Protein AF-A0A519QJU5-F1 (afdb_monomer)

Solvent-accessible surface area (backbone atoms only — not comparable to full-atom values): 15438 Å² total; per-residue (Å²): 117,60,71,60,59,65,67,35,51,51,34,36,52,52,52,52,49,48,54,48,39,36,78,72,66,76,53,55,76,63,60,52,54,52,50,58,72,73,43,65,55,49,51,58,40,87,49,65,68,60,16,50,52,32,20,53,54,26,40,53,51,50,49,50,54,48,53,53,51,49,56,55,43,58,76,63,79,52,70,67,52,56,49,26,46,53,50,15,54,52,28,48,53,51,39,51,51,40,36,76,71,34,46,44,68,30,17,38,55,54,23,31,54,51,46,19,51,50,30,37,28,50,21,43,31,74,68,39,101,50,58,60,62,18,24,52,41,29,30,53,51,11,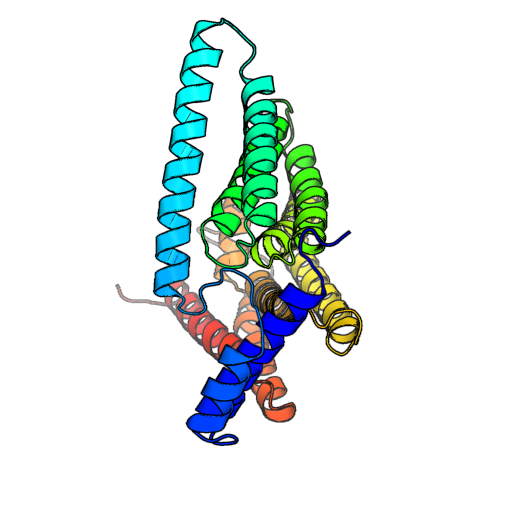45,53,42,17,60,27,66,63,32,47,68,34,38,52,40,16,55,48,15,50,54,50,42,56,50,52,66,32,54,78,39,70,91,53,36,83,49,46,43,58,52,43,30,51,49,19,53,50,46,46,58,51,46,68,69,49,75,81,39,77,93,45,61,86,38,50,67,40,50,51,50,50,51,52,50,25,56,48,44,35,45,49,30,34,24,49,60,53,50,47,53,49,36,36,72,74,65,70,47,84,50,91,91,46,76,57,89,66,39,71,57,25,56,51,43,26,51,47,50,19,51,49,32,35,53,50,14,65,74,69,70,37,62,68,44,31,54,51,12,53,52,45,38,53,50,34,54,50,47,52,44,74,79,64,58,89,66,137

pLDDT: mean 91.76, std 7.49, range [41.31, 98.56]

Secondary structure (DSSP, 8-state):
--SS-HHHHHHHHHHHHHHHHHHTTSS-HHHHHHHHHH----B----HHHHHHHHHHHHHHHHHHHHHHHHHHHHTT--HHHHHHHHHHHHHHHHHHHHHTTB-SSSHHHHHHHHHHHHHHHHHHHHSSSTHHHHHHHHHHHHHHHHHHT-HHHHHHHHHHHHHHHHHHHHTSTTTGGGHHHHHHHHHHHHHHHHHHHTT-GGGGGGHHHHHHHHHHHHHHHHHTT-HHHHHHHHHHHH----SSSPPTTHHHHHHHHHHHHHHHHHHHHHHT-HHHHHHHHHHHHHHHHHHHHHH----

Sequence (300 aa):
MIAYNKTLLENTFLVEEAIDLRKSGFIQGENLNAIKQQLTTLKTSRNIFVRAGSFLLGALLYLSIIGLLFLIIFNLNSDFKMAGFIISFIGLGILELLCSQNFFRHGLDDAFIIGAQLSFYSAIVVDSDSPIGGFVAMIILGLVFAIRYVNTLSFLVFLTGIVFLLSYLLIEHTEISAILPFVLLAIAIGFYYTHQKFKDHPKLYFYSDVLEWFFIYTLFLGYLSVNYFVVRSLSEELLSADYTQSDVPFGWMFYILMFAVPLVYIFYSLKTKNRTMLYIGGLTFALSILTFRYYHSVLP

Foldseek 3Di:
DALADPQQLVLAVVLVVVVVCVVVPNDDDVVSVVSVVVGHHFPADPDPVQLQVLLVVLLVVLVVVLVVLCVVCVVVVHDPLCSLVVSLVVLVVVLSVCNVNRDANRNNSLNSLVSSLVSVLVSVPVVDPDSLSSLVSLQVSLVVCCVHRVDQVSVVSNLVSVLVNVQVVQLVPLVRNLCSLVVLLVVLVVLCVVLVVPQPPPVCVSNNVNSLVSNLVSLVSNLLSLALVNSVVCCCVRVVDDCVPHGRVPSVRSLVCLQVSLVCLCVVCVVVVPPSSNVSSVVSNVVSVVSVCVVPVPDD

Radius of gyration: 22.46 Å; Cα contacts (8 Å, |Δi|>4): 337; chains: 1; bounding box: 56×57×62 Å

Mean predicted aligned error: 5.35 Å

Nearest PDB structures (foldseek):
  8f6q-assembly1_A  TM=2.572E-01  e=3.131E+00  synthetic construct
  6gkf-assembly2_C  TM=2.342E-01  e=4.814E+00  Homo sapiens
  6fuz-assembly1_A  TM=2.541E-01  e=6.791E+00  Mus musculus

Structure (mmCIF, N/CA/C/O backbone):
data_AF-A0A519QJU5-F1
#
_entry.id   AF-A0A519QJU5-F1
#
loop_
_atom_site.group_PDB
_atom_site.id
_atom_site.type_symbol
_atom_site.label_atom_id
_atom_site.label_alt_id
_atom_site.label_comp_id
_atom_site.label_asym_id
_atom_site.label_entity_id
_atom_site.label_seq_id
_atom_site.pdbx_PDB_ins_code
_atom_site.Cartn_x
_atom_site.Cartn_y
_atom_site.Cartn_z
_atom_site.occupancy
_atom_site.B_iso_or_equiv
_atom_site.auth_seq_id
_atom_site.auth_comp_id
_atom_site.auth_asym_id
_atom_site.auth_atom_id
_atom_site.pdbx_PDB_model_num
ATOM 1 N N . MET A 1 1 ? 4.011 -0.631 21.399 1.00 77.50 1 MET A N 1
ATOM 2 C CA . MET A 1 1 ? 2.754 -0.632 22.181 1.00 77.50 1 MET A CA 1
ATOM 3 C C . MET A 1 1 ? 1.672 -0.039 21.293 1.00 77.50 1 MET A C 1
ATOM 5 O O . MET A 1 1 ? 1.998 0.881 20.555 1.00 77.50 1 MET A O 1
ATOM 9 N N . ILE A 1 2 ? 0.457 -0.596 21.285 1.00 90.00 2 ILE A N 1
ATOM 10 C CA . ILE A 1 2 ? -0.675 -0.014 20.538 1.00 90.00 2 ILE A CA 1
ATOM 11 C C . ILE A 1 2 ? -1.022 1.336 21.183 1.00 90.00 2 ILE A C 1
ATOM 13 O O . ILE A 1 2 ? -1.017 1.421 22.410 1.00 90.00 2 ILE A O 1
ATOM 17 N N . ALA A 1 3 ? -1.275 2.369 20.376 1.00 90.50 3 ALA A N 1
ATOM 18 C CA . ALA A 1 3 ? -1.547 3.731 20.853 1.00 90.50 3 ALA A CA 1
ATOM 19 C C . ALA A 1 3 ? -2.907 3.868 21.561 1.00 90.50 3 ALA A C 1
ATOM 21 O O . ALA A 1 3 ? -3.097 4.754 22.387 1.00 90.50 3 ALA A O 1
ATOM 22 N N . TYR A 1 4 ? -3.849 2.979 21.251 1.00 91.94 4 TYR A N 1
ATOM 23 C CA . TYR A 1 4 ? -5.213 3.006 21.772 1.00 91.94 4 TYR A CA 1
ATOM 24 C C . TYR A 1 4 ? -5.387 2.149 23.028 1.00 91.94 4 TYR A C 1
ATOM 26 O O . TYR A 1 4 ? -4.714 1.131 23.218 1.00 91.94 4 TYR A O 1
ATOM 34 N N . ASN A 1 5 ? -6.365 2.521 23.861 1.00 91.88 5 ASN A N 1
ATOM 35 C CA . ASN A 1 5 ? -6.821 1.666 24.952 1.00 91.88 5 ASN A CA 1
ATOM 36 C C . ASN A 1 5 ? -7.397 0.362 24.373 1.00 91.88 5 ASN A C 1
ATOM 38 O O . ASN A 1 5 ? -8.335 0.397 23.576 1.00 91.88 5 ASN A O 1
ATOM 42 N N . LYS A 1 6 ? -6.845 -0.782 24.793 1.00 90.19 6 LYS A N 1
ATOM 43 C CA . LYS A 1 6 ? -7.221 -2.102 24.266 1.00 90.19 6 LYS A CA 1
ATOM 44 C C . LYS A 1 6 ? -8.705 -2.414 24.443 1.00 90.19 6 LYS A C 1
ATOM 46 O O . LYS A 1 6 ? -9.309 -2.907 23.506 1.00 90.19 6 LYS A O 1
ATOM 51 N N . THR A 1 7 ? -9.300 -2.066 25.582 1.00 92.12 7 THR A N 1
ATOM 52 C CA . THR A 1 7 ? -10.724 -2.313 25.845 1.00 92.12 7 THR A CA 1
ATOM 53 C C . THR A 1 7 ? -11.615 -1.479 24.927 1.00 92.12 7 THR A C 1
ATOM 55 O O . THR A 1 7 ? -12.571 -1.999 24.366 1.00 92.12 7 THR A O 1
ATOM 58 N N . LEU A 1 8 ? -11.284 -0.200 24.700 1.00 93.69 8 LEU A N 1
ATOM 59 C CA . LEU A 1 8 ? -12.033 0.636 23.748 1.00 93.69 8 LEU A CA 1
ATOM 60 C C . LEU A 1 8 ? -11.880 0.138 22.308 1.00 93.69 8 LEU A C 1
ATOM 62 O O . LEU A 1 8 ? -12.834 0.187 21.529 1.00 93.69 8 LEU A O 1
ATOM 66 N N . LEU A 1 9 ? -10.688 -0.344 21.953 1.00 92.69 9 LEU A N 1
ATOM 67 C CA . LEU A 1 9 ? -10.427 -0.932 20.646 1.00 92.69 9 LEU A CA 1
ATOM 68 C C . LEU A 1 9 ? -11.255 -2.212 20.455 1.00 92.69 9 LEU A C 1
ATOM 70 O O . LEU A 1 9 ? -11.994 -2.302 19.481 1.00 92.69 9 LEU A O 1
ATOM 74 N N . GLU A 1 10 ? -11.216 -3.142 21.412 1.00 93.69 10 GLU A N 1
ATOM 75 C CA . GLU A 1 10 ? -12.029 -4.370 21.425 1.00 93.69 10 GLU A CA 1
ATOM 76 C C . GLU A 1 10 ? -13.522 -4.062 21.308 1.00 93.69 10 GLU A C 1
ATOM 78 O O . GLU A 1 10 ? -14.186 -4.591 20.421 1.00 93.69 10 GLU A O 1
ATOM 83 N N . ASN A 1 11 ? -14.035 -3.138 22.123 1.00 94.38 11 ASN A N 1
ATOM 84 C CA . ASN A 1 11 ? -15.424 -2.689 22.051 1.00 94.38 11 ASN A CA 1
ATOM 85 C C . ASN A 1 11 ? -15.794 -2.174 20.654 1.00 94.38 11 ASN A C 1
ATOM 87 O O . ASN A 1 11 ? -16.890 -2.442 20.165 1.00 94.38 11 ASN A O 1
ATOM 91 N N . THR A 1 12 ? -14.886 -1.441 20.004 1.00 92.94 12 THR A N 1
ATOM 92 C CA . THR A 1 12 ? -15.108 -0.905 18.655 1.00 92.94 12 THR A CA 1
ATOM 93 C C . THR A 1 12 ? -15.252 -2.038 17.638 1.00 92.94 12 THR A C 1
ATOM 95 O O . THR A 1 12 ? -16.234 -2.056 16.897 1.00 92.94 12 THR A O 1
ATOM 98 N N . PHE A 1 13 ? -14.352 -3.026 17.662 1.00 92.06 13 PHE A N 1
ATOM 99 C CA . PHE A 1 13 ? -14.440 -4.204 16.791 1.00 92.06 13 PHE A CA 1
ATOM 100 C C . PHE A 1 13 ? -15.702 -5.040 17.059 1.00 92.06 13 PHE A C 1
ATOM 102 O O . PHE A 1 13 ? -16.377 -5.440 16.113 1.00 92.06 13 PHE A O 1
ATOM 109 N N . LEU A 1 14 ? -16.088 -5.235 18.325 1.00 93.00 14 LEU A N 1
ATOM 110 C CA . LEU A 1 14 ? -17.314 -5.960 18.685 1.00 93.00 14 LEU A CA 1
ATOM 111 C C . LEU A 1 14 ? -18.577 -5.268 18.157 1.00 93.00 14 LEU A C 1
ATOM 113 O O . LEU A 1 14 ? -19.498 -5.924 17.665 1.00 93.00 14 LEU A O 1
ATOM 117 N N . VAL A 1 15 ? -18.635 -3.935 18.232 1.00 92.88 15 VAL A N 1
ATOM 118 C CA . VAL A 1 15 ? -19.750 -3.168 17.663 1.00 92.88 15 VAL A CA 1
ATOM 119 C C . VAL A 1 15 ? -19.761 -3.273 16.135 1.00 92.88 15 VAL A C 1
ATOM 121 O O . VAL A 1 15 ? -20.837 -3.415 15.549 1.00 92.88 15 VAL A O 1
ATOM 124 N N . GLU A 1 16 ? -18.603 -3.224 15.475 1.00 91.12 16 GLU A N 1
ATOM 125 C CA . GLU A 1 16 ? -18.499 -3.407 14.021 1.00 91.12 16 GLU A CA 1
ATOM 126 C C . GLU A 1 16 ? -18.982 -4.793 13.579 1.00 91.12 16 GLU A C 1
ATOM 128 O O . GLU A 1 16 ? -19.800 -4.888 12.657 1.00 91.12 16 GLU A O 1
ATOM 133 N N . GLU A 1 17 ? -18.566 -5.839 14.291 1.00 91.38 17 GLU A N 1
ATOM 134 C CA . GLU A 1 17 ? -18.990 -7.220 14.067 1.00 91.38 17 GLU A CA 1
ATOM 135 C C . GLU A 1 17 ? -20.500 -7.387 14.286 1.00 91.38 17 GLU A C 1
ATOM 137 O O . GLU A 1 17 ? -21.197 -7.958 13.444 1.00 91.38 17 GLU A O 1
ATOM 142 N N . ALA A 1 18 ? -21.061 -6.794 15.345 1.00 92.62 18 ALA A N 1
ATOM 143 C CA . ALA A 1 18 ? -22.504 -6.800 15.580 1.00 92.62 18 ALA A CA 1
ATOM 144 C C . ALA A 1 18 ? -23.286 -6.130 14.432 1.00 92.62 18 ALA A C 1
ATOM 146 O O . ALA A 1 18 ? -24.370 -6.589 14.057 1.00 92.62 18 ALA A O 1
ATOM 147 N N . ILE A 1 19 ? -22.748 -5.064 13.825 1.00 91.38 19 ILE A N 1
ATOM 148 C CA . ILE A 1 19 ? -23.358 -4.438 12.640 1.00 91.38 19 ILE A CA 1
ATOM 149 C C . ILE A 1 19 ? -23.333 -5.398 11.436 1.00 91.38 19 ILE A C 1
ATOM 151 O O . ILE A 1 19 ? -24.279 -5.402 10.646 1.00 91.38 19 ILE A O 1
ATOM 155 N N . ASP A 1 20 ? -22.303 -6.225 11.277 1.00 91.75 20 ASP A N 1
ATOM 156 C CA . ASP A 1 20 ? -22.228 -7.196 10.176 1.00 91.75 20 ASP A CA 1
ATOM 157 C C . ASP A 1 20 ? -23.124 -8.407 10.377 1.00 91.75 20 ASP A C 1
ATOM 159 O O . ASP A 1 20 ? -23.828 -8.816 9.445 1.00 91.75 20 ASP A O 1
ATOM 163 N N . LEU A 1 21 ? -23.201 -8.907 11.608 1.00 93.62 21 LEU A N 1
ATOM 164 C CA . LEU A 1 21 ? -24.181 -9.914 12.000 1.00 93.62 21 LEU A CA 1
ATOM 165 C C . LEU A 1 21 ? -25.600 -9.411 11.750 1.00 93.62 21 LEU A C 1
ATOM 167 O O . LEU A 1 21 ? -26.445 -10.147 11.240 1.00 93.62 21 LEU A O 1
ATOM 171 N N . ARG A 1 22 ? -25.853 -8.126 12.023 1.00 93.00 22 ARG A N 1
ATOM 172 C CA . ARG A 1 22 ? -27.124 -7.490 11.687 1.00 93.00 22 ARG A CA 1
ATOM 173 C C . ARG A 1 22 ? -27.394 -7.505 10.187 1.00 93.00 22 ARG A C 1
ATOM 175 O O . ARG A 1 22 ? -28.461 -7.946 9.772 1.00 93.00 22 ARG A O 1
ATOM 182 N N . LYS A 1 23 ? -26.471 -6.983 9.377 1.00 91.38 23 LYS A N 1
ATOM 183 C CA . LYS A 1 23 ? -26.648 -6.912 7.915 1.00 91.38 23 LYS A CA 1
ATOM 184 C C . LYS A 1 23 ? -26.887 -8.291 7.303 1.00 91.38 23 LYS A C 1
ATOM 186 O O . LYS A 1 23 ? -27.615 -8.404 6.326 1.00 91.38 23 LYS A O 1
ATOM 191 N N . SER A 1 24 ? -26.309 -9.319 7.913 1.00 92.94 24 SER A N 1
ATOM 192 C CA . SER A 1 24 ? -26.462 -10.716 7.512 1.00 92.94 24 SER A CA 1
ATOM 193 C C . SER A 1 24 ? -27.727 -11.388 8.071 1.00 92.94 24 SER A C 1
ATOM 195 O O . SER A 1 24 ? -27.977 -12.549 7.770 1.00 92.94 24 SER A O 1
ATOM 197 N N . GLY A 1 25 ? -28.529 -10.684 8.876 1.00 92.31 25 GLY A N 1
ATOM 198 C CA . GLY A 1 25 ? -29.792 -11.182 9.428 1.00 92.31 25 GLY A CA 1
ATOM 199 C C . GLY A 1 25 ? -29.668 -12.053 10.684 1.00 92.31 25 GLY A C 1
ATOM 200 O O . GLY A 1 25 ? -30.669 -12.612 11.119 1.00 92.31 25 GLY A O 1
ATOM 201 N N . PHE A 1 26 ? -28.484 -12.159 11.296 1.00 93.75 26 PHE A N 1
ATOM 202 C CA . PHE A 1 26 ? -28.262 -13.014 12.471 1.00 93.75 26 PHE A CA 1
ATOM 203 C C . PHE A 1 26 ? -28.759 -12.410 13.793 1.00 93.75 26 PHE A C 1
ATOM 205 O O . PHE A 1 26 ? -28.991 -13.154 14.743 1.00 93.75 26 PHE A O 1
ATOM 212 N N . ILE A 1 27 ? -28.927 -11.084 13.888 1.00 93.56 27 ILE A N 1
ATOM 213 C CA . ILE A 1 27 ? -29.393 -10.410 15.117 1.00 93.56 27 ILE A CA 1
ATOM 214 C C . ILE A 1 27 ? -30.518 -9.395 14.857 1.00 93.56 27 ILE A C 1
ATOM 216 O O . ILE A 1 27 ? -30.632 -8.845 13.763 1.00 93.56 27 ILE A O 1
ATOM 220 N N . GLN A 1 28 ? -31.330 -9.118 15.887 1.00 90.81 28 GLN A N 1
ATOM 221 C CA . GLN A 1 28 ? -32.492 -8.210 15.856 1.00 90.81 28 GLN A CA 1
ATOM 222 C C . GLN A 1 28 ? -32.222 -6.785 16.345 1.00 90.81 28 GLN A C 1
ATOM 224 O O . GLN A 1 28 ? -31.208 -6.535 16.995 1.00 90.81 28 GLN A O 1
ATOM 229 N N . GLY A 1 29 ? -33.144 -5.854 15.994 1.00 89.19 29 GLY A N 1
ATOM 230 C CA . GLY A 1 29 ? -33.047 -4.372 16.043 1.00 89.19 29 GLY A CA 1
ATOM 231 C C . GLY A 1 29 ? -32.438 -3.903 17.340 1.00 89.19 29 GLY A C 1
ATOM 232 O O . GLY A 1 29 ? -31.354 -3.326 17.401 1.00 89.19 29 GLY A O 1
ATOM 233 N N . GLU A 1 30 ? -33.162 -4.326 18.347 1.00 89.38 30 GLU A N 1
ATOM 234 C CA . GLU A 1 30 ? -32.996 -4.069 19.753 1.00 89.38 30 GLU A CA 1
ATOM 235 C C . GLU A 1 30 ? -31.658 -4.593 20.273 1.00 89.38 30 GLU A C 1
ATOM 237 O O . GLU A 1 30 ? -30.945 -3.835 20.921 1.00 89.38 30 GLU A O 1
ATOM 242 N N . ASN A 1 31 ? -31.235 -5.804 19.886 1.00 88.75 31 ASN A N 1
ATOM 243 C CA . ASN A 1 31 ? -29.957 -6.381 20.324 1.00 88.75 31 ASN A CA 1
ATOM 244 C C . ASN A 1 31 ? -28.760 -5.516 19.907 1.00 88.75 31 ASN A C 1
ATOM 246 O O . ASN A 1 31 ? -27.861 -5.279 20.706 1.00 88.75 31 ASN A O 1
ATOM 250 N N . LEU A 1 32 ? -28.749 -4.992 18.673 1.00 90.69 32 LEU A N 1
ATOM 251 C CA . LEU A 1 32 ? -27.665 -4.104 18.224 1.00 90.69 32 LEU A CA 1
ATOM 252 C C . LEU A 1 32 ? -27.658 -2.779 18.997 1.00 90.69 32 LEU A C 1
ATOM 254 O O . LEU A 1 32 ? -26.590 -2.267 19.327 1.00 90.69 32 LEU A O 1
ATOM 258 N N . ASN A 1 33 ? -28.837 -2.219 19.269 1.00 90.69 33 ASN A N 1
ATOM 259 C CA . ASN A 1 33 ? -28.948 -0.974 20.024 1.00 90.69 33 ASN A CA 1
ATOM 260 C C . ASN A 1 33 ? -28.505 -1.170 21.479 1.00 90.69 33 ASN A C 1
ATOM 262 O O . ASN A 1 33 ? -27.776 -0.329 21.997 1.00 90.69 33 ASN A O 1
ATOM 266 N N . ALA A 1 34 ? -28.857 -2.300 22.097 1.00 91.31 34 ALA A N 1
ATOM 267 C CA . ALA A 1 34 ? -28.394 -2.671 23.429 1.00 91.31 34 ALA A CA 1
ATOM 268 C C . ALA A 1 34 ? -26.862 -2.796 23.481 1.00 91.31 34 ALA A C 1
ATOM 270 O O . ALA A 1 34 ? -26.231 -2.201 24.351 1.00 91.31 34 ALA A O 1
ATOM 271 N N . ILE A 1 35 ? -26.248 -3.478 22.504 1.00 90.69 35 ILE A N 1
ATOM 272 C CA . ILE A 1 35 ? -24.782 -3.603 22.408 1.00 90.69 35 ILE A CA 1
ATOM 273 C C . ILE A 1 35 ? -24.122 -2.220 22.290 1.00 90.69 35 ILE A C 1
ATOM 275 O O . ILE A 1 35 ? -23.179 -1.921 23.020 1.00 90.69 35 ILE A O 1
ATOM 279 N N . LYS A 1 36 ? -24.641 -1.341 21.421 1.00 90.25 36 LYS A N 1
ATOM 280 C CA . LYS A 1 36 ? -24.112 0.024 21.245 1.00 90.25 36 LYS A CA 1
ATOM 281 C C . LYS A 1 36 ? -24.245 0.903 22.488 1.00 90.25 36 LYS A C 1
ATOM 283 O O . LYS A 1 36 ? -23.448 1.815 22.660 1.00 90.25 36 LYS A O 1
ATOM 288 N N . GLN A 1 37 ? -25.260 0.672 23.318 1.00 90.25 37 GLN A N 1
ATOM 289 C CA . GLN A 1 37 ? -25.451 1.414 24.567 1.00 90.25 37 GLN A CA 1
ATOM 290 C C . GLN A 1 37 ? -24.537 0.910 25.689 1.00 90.25 37 GLN A C 1
ATOM 292 O O . GLN A 1 37 ? -24.142 1.695 26.546 1.00 90.25 37 GLN A O 1
ATOM 297 N N . GLN A 1 38 ? -24.202 -0.383 25.690 1.00 91.75 38 GLN A N 1
ATOM 298 C CA . GLN A 1 38 ? -23.354 -0.999 26.714 1.00 91.75 38 GLN A CA 1
ATOM 299 C C . GLN A 1 38 ? -21.857 -0.793 26.459 1.00 91.75 38 GLN A C 1
ATOM 301 O O . GLN A 1 38 ? -21.082 -0.707 27.411 1.00 91.75 38 GLN A O 1
ATOM 306 N N . LEU A 1 39 ? -21.441 -0.727 25.192 1.00 91.44 39 LEU A N 1
ATOM 307 C CA . LEU A 1 39 ? -20.034 -0.648 24.814 1.00 91.44 39 LEU A CA 1
ATOM 308 C C . LEU A 1 39 ? -19.625 0.782 24.461 1.00 91.44 39 LEU A C 1
ATOM 310 O O . LEU A 1 39 ? -20.152 1.393 23.534 1.00 91.44 39 LEU A O 1
ATOM 314 N N . THR A 1 40 ? -18.621 1.300 25.165 1.00 91.12 40 THR A N 1
ATOM 315 C CA . THR A 1 40 ? -17.953 2.552 24.799 1.00 91.12 40 THR A CA 1
ATOM 316 C C . THR A 1 40 ? -16.945 2.290 23.683 1.00 91.12 40 THR A C 1
ATOM 318 O O . THR A 1 40 ? -16.069 1.434 23.818 1.00 91.12 40 THR A O 1
ATOM 321 N N . THR A 1 41 ? -17.063 3.018 22.572 1.00 91.81 41 THR A N 1
ATOM 322 C CA . THR A 1 41 ? -16.216 2.837 21.382 1.00 91.81 41 THR A CA 1
ATOM 323 C C . THR A 1 41 ? -15.325 4.044 21.122 1.00 91.81 41 THR A C 1
ATOM 325 O O . THR A 1 41 ? -15.561 5.148 21.618 1.00 91.81 41 THR A O 1
ATOM 328 N N . LEU A 1 42 ? -14.308 3.840 20.288 1.00 92.69 42 LEU A N 1
ATOM 329 C CA . LEU A 1 42 ? -13.502 4.919 19.726 1.00 92.69 42 LEU A CA 1
ATOM 330 C C . LEU A 1 42 ? -14.345 5.775 18.759 1.00 92.69 42 LEU A C 1
ATOM 332 O O . LEU A 1 42 ? -15.382 5.341 18.245 1.00 92.69 42 LEU A O 1
ATOM 336 N N . LYS A 1 43 ? -13.891 7.002 18.492 1.00 91.69 43 LYS A N 1
ATOM 337 C CA . LYS A 1 43 ? -14.458 7.883 17.464 1.00 91.69 43 LYS A CA 1
ATOM 338 C C . LYS A 1 43 ? -14.025 7.370 16.096 1.00 91.69 43 LYS A C 1
ATOM 340 O O . LYS A 1 43 ? -12.943 7.703 15.612 1.00 91.69 43 LYS A O 1
ATOM 345 N N . THR A 1 44 ? -14.881 6.556 15.494 1.00 90.62 44 THR A N 1
ATOM 346 C CA . THR A 1 44 ? -14.628 5.906 14.208 1.00 90.62 44 THR A CA 1
ATOM 347 C C . THR A 1 44 ? -15.710 6.215 13.182 1.00 90.62 44 THR A C 1
ATOM 349 O O . THR A 1 44 ? -16.827 6.600 13.534 1.00 90.62 44 THR A O 1
ATOM 352 N N . SER A 1 45 ? -15.381 6.048 11.900 1.00 87.62 45 SER A N 1
ATOM 353 C CA . SER A 1 45 ? -16.332 6.178 10.804 1.00 87.62 45 SER A CA 1
ATOM 354 C C . SER A 1 45 ? -16.244 4.982 9.868 1.00 87.62 45 SER A C 1
ATOM 356 O O . SER A 1 45 ? -15.274 4.794 9.136 1.00 87.62 45 SER A O 1
ATOM 358 N N . ARG A 1 46 ? -17.317 4.188 9.847 1.00 84.62 46 ARG A N 1
ATOM 359 C CA . ARG A 1 46 ? -17.422 3.012 8.978 1.00 84.62 46 ARG A CA 1
ATOM 360 C C . ARG A 1 46 ? -17.831 3.352 7.543 1.00 84.62 46 ARG A C 1
ATOM 362 O O . ARG A 1 46 ? -17.609 2.565 6.627 1.00 84.62 46 ARG A O 1
ATOM 369 N N . ASN A 1 47 ? -18.476 4.499 7.334 1.00 89.94 47 ASN A N 1
ATOM 370 C CA . ASN A 1 47 ? -18.908 4.906 6.002 1.00 89.94 47 ASN A CA 1
ATOM 371 C C . ASN A 1 47 ? -17.695 5.402 5.208 1.00 89.94 47 ASN A C 1
ATOM 373 O O . ASN A 1 47 ? -17.108 6.427 5.554 1.00 89.94 47 ASN A O 1
ATOM 377 N N . ILE A 1 48 ? -17.363 4.698 4.122 1.00 88.44 48 ILE A N 1
ATOM 378 C CA . ILE A 1 48 ? -16.204 5.010 3.281 1.00 88.44 48 ILE A CA 1
ATOM 379 C C . ILE A 1 48 ? -16.226 6.451 2.758 1.00 88.44 48 ILE A C 1
ATOM 381 O O . ILE A 1 48 ? -15.181 7.087 2.726 1.00 88.44 48 ILE A O 1
ATOM 385 N N . PHE A 1 49 ? -17.400 7.008 2.439 1.00 91.81 49 PHE A N 1
ATOM 386 C CA . PHE A 1 49 ? -17.519 8.390 1.967 1.00 91.81 49 PHE A CA 1
ATOM 387 C C . PHE A 1 49 ? -17.222 9.402 3.074 1.00 91.81 49 PHE A C 1
ATOM 389 O O . PHE A 1 49 ? -16.530 10.388 2.843 1.00 91.81 49 PHE A O 1
ATOM 396 N N . VAL A 1 50 ? -17.699 9.142 4.295 1.00 92.81 50 VAL A N 1
ATOM 397 C CA . VAL A 1 50 ? -17.435 10.012 5.453 1.00 92.81 50 VAL A CA 1
ATOM 398 C C . VAL A 1 50 ? -15.964 9.933 5.855 1.00 92.81 50 VAL A C 1
ATOM 400 O O . VAL A 1 50 ? -15.353 10.961 6.148 1.00 92.81 50 VAL A O 1
ATOM 403 N N . ARG A 1 51 ? -15.380 8.729 5.838 1.00 93.56 51 ARG A N 1
ATOM 404 C CA . ARG A 1 51 ? -13.953 8.525 6.109 1.00 93.56 51 ARG A CA 1
ATOM 405 C C . ARG A 1 51 ? -13.084 9.199 5.047 1.00 93.56 51 ARG A C 1
ATOM 407 O O . ARG A 1 51 ? -12.161 9.919 5.406 1.00 93.56 51 ARG A O 1
ATOM 414 N N . ALA A 1 52 ? -13.417 9.050 3.764 1.00 92.75 52 ALA A N 1
ATOM 415 C CA . ALA A 1 52 ? -12.716 9.720 2.669 1.00 92.75 52 ALA A CA 1
ATOM 416 C C . ALA A 1 52 ? -12.830 11.250 2.766 1.00 92.75 52 ALA A C 1
ATOM 418 O O . ALA A 1 52 ? -11.824 11.944 2.657 1.00 92.75 52 ALA A O 1
ATOM 419 N N . GLY A 1 53 ? -14.022 11.786 3.049 1.00 95.38 53 GLY A N 1
ATOM 420 C CA . GLY A 1 53 ? -14.208 13.223 3.266 1.00 95.38 53 GLY A CA 1
ATOM 421 C C . GLY A 1 53 ? -13.392 13.747 4.453 1.00 95.38 53 GLY A C 1
ATOM 422 O O . GLY A 1 53 ? -12.712 14.763 4.339 1.00 95.38 53 GLY A O 1
ATOM 423 N N . SER A 1 54 ? -13.386 13.015 5.569 1.00 94.75 54 SER A N 1
ATOM 424 C CA . SER A 1 54 ? -12.586 13.358 6.753 1.00 94.75 54 SER A CA 1
ATOM 425 C C . SER A 1 54 ? -11.083 13.270 6.488 1.00 94.75 54 SER A C 1
ATOM 427 O O . SER A 1 54 ? -10.327 14.090 7.002 1.00 94.75 54 SER A O 1
ATOM 429 N N . PHE A 1 55 ? -10.649 12.310 5.667 1.00 96.31 55 PHE A N 1
ATOM 430 C CA . PHE A 1 55 ? -9.268 12.200 5.209 1.00 96.31 55 PHE A CA 1
ATOM 431 C C . PHE A 1 55 ? -8.860 13.390 4.347 1.00 96.31 55 PHE A C 1
ATOM 433 O O . PHE A 1 55 ? -7.817 13.980 4.598 1.00 96.31 55 PHE A O 1
ATOM 440 N N . LEU A 1 56 ? -9.691 13.802 3.385 1.00 96.38 56 LEU A N 1
ATOM 441 C CA . LEU A 1 56 ? -9.408 14.971 2.547 1.00 96.38 56 LEU A CA 1
ATOM 442 C C . LEU A 1 56 ? -9.310 16.258 3.374 1.00 96.38 56 LEU A C 1
ATOM 444 O O . LEU A 1 56 ? -8.380 17.039 3.185 1.00 96.38 56 LEU A O 1
ATOM 448 N N . LEU A 1 57 ? -10.225 16.456 4.328 1.00 95.94 57 LEU A N 1
ATOM 449 C CA . LEU A 1 57 ? -10.160 17.583 5.263 1.00 95.94 57 LEU A CA 1
ATOM 450 C C . LEU A 1 57 ? -8.903 17.520 6.139 1.00 95.94 57 LEU A C 1
ATOM 452 O O . LEU A 1 57 ? -8.242 18.537 6.341 1.00 95.94 57 LEU A O 1
ATOM 456 N N . GLY A 1 58 ? -8.543 16.328 6.619 1.00 95.75 58 GLY A N 1
ATOM 457 C CA . GLY A 1 58 ? -7.314 16.102 7.374 1.00 95.75 58 GLY A CA 1
ATOM 458 C C . GLY A 1 58 ? -6.053 16.382 6.561 1.00 95.75 58 GLY A C 1
ATOM 459 O O . GLY A 1 58 ? -5.137 17.020 7.067 1.00 95.75 58 GLY A O 1
ATOM 460 N N . ALA A 1 59 ? -6.023 15.980 5.292 1.00 96.19 59 ALA A N 1
ATOM 461 C CA . ALA A 1 59 ? -4.917 16.243 4.382 1.00 96.19 59 ALA A CA 1
ATOM 462 C C . ALA A 1 59 ? -4.787 17.742 4.087 1.00 96.19 59 ALA A C 1
ATOM 464 O O . ALA A 1 59 ? -3.683 18.275 4.122 1.00 96.19 59 ALA A O 1
ATOM 465 N N . LEU A 1 60 ? -5.904 18.447 3.874 1.00 96.88 60 LEU A N 1
ATOM 466 C CA . LEU A 1 60 ? -5.911 19.900 3.694 1.00 96.88 60 LEU A CA 1
ATOM 467 C C . LEU A 1 60 ? -5.402 20.626 4.944 1.00 96.88 60 LEU A C 1
ATOM 469 O O . LEU A 1 60 ? -4.611 21.563 4.832 1.00 96.88 60 LEU A O 1
ATOM 473 N N . LEU A 1 61 ? -5.815 20.175 6.132 1.00 95.19 61 LEU A N 1
ATOM 474 C CA . LEU A 1 61 ? -5.313 20.694 7.401 1.00 95.19 61 LEU A CA 1
ATOM 475 C C . LEU A 1 61 ? -3.806 20.441 7.541 1.00 95.19 61 LEU A C 1
ATOM 477 O O . LEU A 1 61 ? -3.058 21.368 7.842 1.00 95.19 61 LEU A O 1
ATOM 481 N N . TYR A 1 62 ? -3.355 19.214 7.271 1.00 94.69 62 TYR A N 1
ATOM 482 C CA . TYR A 1 62 ? -1.943 18.842 7.324 1.00 94.69 62 TYR A CA 1
ATOM 483 C C . TYR A 1 62 ? -1.099 19.687 6.360 1.00 94.69 62 TYR A C 1
ATOM 485 O O . TYR A 1 62 ? -0.101 20.275 6.767 1.00 94.69 62 TYR A O 1
ATOM 493 N N . LEU A 1 63 ? -1.541 19.839 5.108 1.00 94.25 63 LEU A N 1
ATOM 494 C CA . LEU A 1 63 ? -0.866 20.650 4.091 1.00 94.25 63 LEU A CA 1
ATOM 495 C C . LEU A 1 63 ? -0.857 22.142 4.433 1.00 94.25 63 LEU A C 1
ATOM 497 O O . LEU A 1 63 ? 0.117 22.828 4.140 1.00 94.25 63 LEU A O 1
ATOM 501 N N . SER A 1 64 ? -1.902 22.646 5.086 1.00 93.62 64 SER A N 1
ATOM 502 C CA . SER A 1 64 ? -1.948 24.033 5.556 1.00 93.62 64 SER A CA 1
ATOM 503 C C . SER A 1 64 ? -0.931 24.277 6.678 1.00 93.62 64 SER A C 1
ATOM 505 O O . SER A 1 64 ? -0.240 25.296 6.670 1.00 93.62 64 SER A O 1
ATOM 507 N N . ILE A 1 65 ? -0.778 23.320 7.604 1.00 89.75 65 ILE A N 1
ATOM 508 C CA . ILE A 1 65 ? 0.266 23.351 8.642 1.00 89.75 65 ILE A CA 1
ATOM 509 C C . ILE A 1 65 ? 1.656 23.296 7.994 1.00 89.75 65 ILE A C 1
ATOM 511 O O . ILE A 1 65 ? 2.508 24.118 8.325 1.00 89.75 65 ILE A O 1
ATOM 515 N N . ILE A 1 66 ? 1.867 22.384 7.037 1.00 89.88 66 ILE A N 1
ATOM 516 C CA . ILE A 1 66 ? 3.103 22.292 6.244 1.00 89.88 66 ILE A CA 1
ATOM 517 C C . ILE A 1 66 ? 3.425 23.638 5.598 1.00 89.88 66 ILE A C 1
ATOM 519 O O . ILE A 1 66 ? 4.519 24.157 5.792 1.00 89.88 66 ILE A O 1
ATOM 523 N N . GLY A 1 67 ? 2.486 24.203 4.836 1.00 88.06 67 GLY A N 1
ATOM 524 C CA . GLY A 1 67 ? 2.703 25.428 4.070 1.00 88.06 67 GLY A CA 1
ATOM 525 C C . GLY A 1 67 ? 3.068 26.610 4.963 1.00 88.06 67 GLY A C 1
ATOM 526 O O . GLY A 1 67 ? 4.018 27.334 4.671 1.00 88.06 67 GLY A O 1
ATOM 527 N N . LEU A 1 68 ? 2.374 26.765 6.093 1.00 89.44 68 LEU A N 1
ATOM 528 C CA . LEU A 1 68 ? 2.685 27.804 7.073 1.00 89.44 68 LEU A CA 1
ATOM 529 C C . LEU A 1 68 ? 4.086 27.614 7.671 1.00 89.44 68 LEU A C 1
ATOM 531 O O . LEU A 1 68 ? 4.854 28.573 7.739 1.00 89.44 68 LEU A O 1
ATOM 535 N N . LEU A 1 69 ? 4.441 26.390 8.072 1.00 86.06 69 LEU A N 1
ATOM 536 C CA . LEU A 1 69 ? 5.765 26.095 8.626 1.00 86.06 69 LEU A CA 1
ATOM 537 C C . LEU A 1 69 ? 6.875 26.331 7.599 1.00 86.06 69 LEU A C 1
ATOM 539 O O . LEU A 1 69 ? 7.892 26.929 7.938 1.00 86.06 69 LEU A O 1
ATOM 543 N N . PHE A 1 70 ? 6.662 25.939 6.341 1.00 83.62 70 PHE A N 1
ATOM 544 C CA . PHE A 1 70 ? 7.604 26.207 5.256 1.00 83.62 70 PHE A CA 1
ATOM 545 C C . PHE A 1 70 ? 7.841 27.705 5.059 1.00 83.62 70 PHE A C 1
ATOM 547 O O . PHE A 1 70 ? 8.992 28.108 4.931 1.00 83.62 70 PHE A O 1
ATOM 554 N N . LEU A 1 71 ? 6.796 28.540 5.090 1.00 86.25 71 LEU A N 1
ATOM 555 C CA . LEU A 1 71 ? 6.945 29.995 4.965 1.00 86.25 71 LEU A CA 1
ATOM 556 C C . LEU A 1 71 ? 7.752 30.606 6.119 1.00 86.25 71 LEU A C 1
ATOM 558 O O . LEU A 1 71 ? 8.562 31.505 5.897 1.00 86.25 71 LEU A O 1
ATOM 562 N N . ILE A 1 72 ? 7.553 30.126 7.349 1.00 84.81 72 ILE A N 1
ATOM 563 C CA . ILE A 1 72 ? 8.322 30.595 8.510 1.00 84.81 72 ILE A CA 1
ATOM 564 C C . ILE A 1 72 ? 9.791 30.181 8.375 1.00 84.81 72 ILE A C 1
ATOM 566 O O . ILE A 1 72 ? 10.675 31.020 8.517 1.00 84.81 72 ILE A O 1
ATOM 570 N N . ILE A 1 73 ? 10.052 28.910 8.064 1.00 79.69 73 ILE A N 1
ATOM 571 C CA . ILE A 1 73 ? 11.407 28.351 7.945 1.00 79.69 73 ILE A CA 1
ATOM 572 C C . ILE A 1 73 ? 12.173 28.999 6.779 1.00 79.69 73 ILE A C 1
ATOM 574 O O . ILE A 1 73 ? 13.348 29.336 6.936 1.00 79.69 73 ILE A O 1
ATOM 578 N N . PHE A 1 74 ? 11.497 29.245 5.649 1.00 77.62 74 PHE A N 1
ATOM 579 C CA . PHE A 1 74 ? 12.050 29.952 4.488 1.00 77.62 74 PHE A CA 1
ATOM 580 C C . PHE A 1 74 ? 12.573 31.338 4.881 1.00 77.62 74 PHE A C 1
ATOM 582 O O . PHE A 1 74 ? 13.702 31.695 4.558 1.00 77.62 74 PHE A O 1
ATOM 589 N N . ASN A 1 75 ? 11.780 32.102 5.637 1.00 81.19 75 ASN A N 1
ATOM 590 C CA . ASN A 1 75 ? 12.165 33.444 6.079 1.00 81.19 75 ASN A CA 1
ATOM 591 C C . ASN A 1 75 ? 13.340 33.455 7.073 1.00 81.19 75 ASN A C 1
ATOM 593 O O . ASN A 1 75 ? 13.961 34.498 7.265 1.00 81.19 75 ASN A O 1
ATOM 597 N N . LEU A 1 76 ? 13.658 32.321 7.702 1.00 79.19 76 LEU A N 1
ATOM 598 C CA . LEU A 1 76 ? 14.746 32.197 8.674 1.00 79.19 76 LEU A CA 1
ATOM 599 C C . LEU A 1 76 ? 16.097 31.806 8.041 1.00 79.19 76 LEU A C 1
ATOM 601 O O . LEU A 1 76 ? 17.040 31.54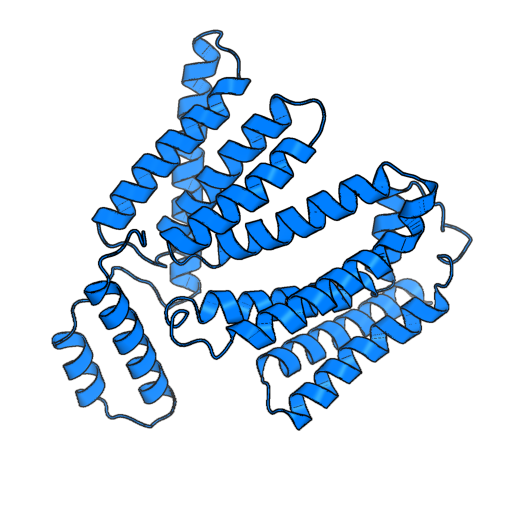9 8.785 1.00 79.19 76 LEU A O 1
ATOM 605 N N . ASN A 1 77 ? 16.215 31.763 6.702 1.00 65.75 77 ASN A N 1
ATOM 606 C CA . ASN A 1 77 ? 17.423 31.329 5.969 1.00 65.75 77 ASN A CA 1
ATOM 607 C C . ASN A 1 77 ? 17.994 29.990 6.477 1.00 65.75 77 ASN A C 1
ATOM 609 O O . ASN A 1 77 ? 19.206 29.781 6.514 1.00 65.75 77 ASN A O 1
ATOM 613 N N . SER A 1 78 ? 17.109 29.093 6.907 1.00 66.31 78 SER A N 1
ATOM 614 C CA . SER A 1 78 ? 17.480 27.792 7.462 1.00 66.31 78 SER A CA 1
ATOM 615 C C . SER A 1 78 ? 17.425 26.703 6.392 1.00 66.31 78 SER A C 1
ATOM 617 O O . SER A 1 78 ? 16.611 26.778 5.471 1.00 66.31 78 SER A O 1
ATOM 619 N N . ASP A 1 79 ? 18.301 25.698 6.501 1.00 69.88 79 ASP A N 1
ATOM 620 C CA . ASP A 1 79 ? 18.365 24.587 5.549 1.00 69.88 79 ASP A CA 1
ATOM 621 C C . ASP A 1 79 ? 17.000 23.893 5.420 1.00 69.88 79 ASP A C 1
ATOM 623 O O . ASP A 1 79 ? 16.492 23.283 6.367 1.00 69.88 79 ASP A O 1
ATOM 627 N N . PHE A 1 80 ? 16.430 23.920 4.209 1.00 70.69 80 PHE A N 1
ATOM 628 C CA . PHE A 1 80 ? 15.141 23.289 3.880 1.00 70.69 80 PHE A CA 1
ATOM 629 C C . PHE A 1 80 ? 15.092 21.794 4.214 1.00 70.69 80 PHE A C 1
ATOM 631 O O . PHE A 1 80 ? 14.016 21.240 4.439 1.00 70.69 80 PHE A O 1
ATOM 638 N N . LYS A 1 81 ? 16.261 21.155 4.302 1.00 72.62 81 LYS A N 1
ATOM 639 C CA . LYS A 1 81 ? 16.450 19.747 4.660 1.00 72.62 81 LYS A CA 1
ATOM 640 C C . LYS A 1 81 ? 15.853 19.412 6.031 1.00 72.62 81 LYS A C 1
ATOM 642 O O . LYS A 1 81 ? 15.162 18.406 6.176 1.00 72.62 81 LYS A O 1
ATOM 647 N N . MET A 1 82 ? 16.031 20.280 7.033 1.00 79.38 82 MET A N 1
ATOM 648 C CA . MET A 1 82 ? 15.489 20.040 8.380 1.00 79.38 82 MET A CA 1
ATOM 649 C C . MET A 1 82 ? 13.974 20.274 8.473 1.00 79.38 82 MET A C 1
ATOM 651 O O . MET A 1 82 ? 13.323 19.724 9.365 1.00 79.38 82 MET A O 1
ATOM 655 N N . ALA A 1 83 ? 13.393 21.043 7.547 1.00 83.50 83 ALA A N 1
ATOM 656 C CA . ALA A 1 83 ? 11.980 21.412 7.580 1.00 83.50 83 ALA A CA 1
ATOM 657 C C . ALA A 1 83 ? 11.061 20.185 7.528 1.00 83.50 83 ALA A C 1
ATOM 659 O O . ALA A 1 83 ? 10.135 20.069 8.331 1.00 83.50 83 ALA A O 1
ATOM 660 N N . GLY A 1 84 ? 11.349 19.237 6.630 1.00 87.44 84 GLY A N 1
ATOM 661 C CA . GLY A 1 84 ? 10.538 18.027 6.475 1.00 87.44 84 GLY A CA 1
ATOM 662 C C . GLY A 1 84 ? 10.537 17.142 7.727 1.00 87.44 84 GLY A C 1
ATOM 663 O O . GLY A 1 84 ? 9.486 16.629 8.119 1.00 87.44 84 GLY A O 1
ATOM 664 N N . PHE A 1 85 ? 11.672 17.047 8.431 1.00 90.38 85 PHE A N 1
ATOM 665 C CA . PHE A 1 85 ? 11.751 16.334 9.709 1.00 90.38 85 PHE A CA 1
ATOM 666 C C . PHE A 1 85 ? 10.928 17.021 10.801 1.00 90.38 85 PHE A C 1
ATOM 668 O O . PHE A 1 85 ? 10.138 16.359 11.474 1.00 90.38 85 PHE A O 1
ATOM 675 N N . ILE A 1 86 ? 11.058 18.344 10.955 1.00 90.25 86 ILE A N 1
ATOM 676 C CA . ILE A 1 86 ? 10.292 19.122 11.945 1.00 90.25 86 ILE A CA 1
ATOM 677 C C . ILE A 1 86 ? 8.786 18.948 11.711 1.00 90.25 86 ILE A C 1
ATOM 679 O O . ILE A 1 86 ? 8.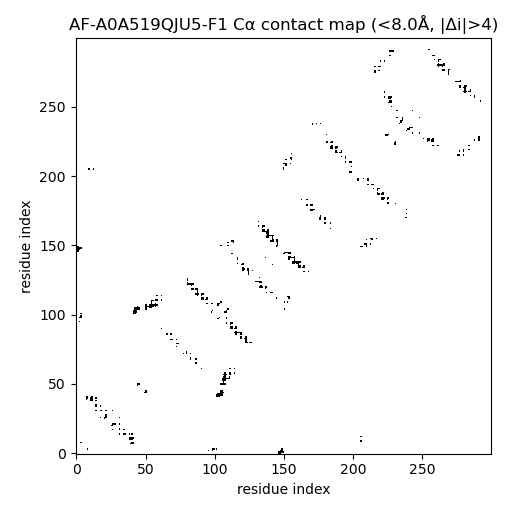035 18.651 12.639 1.00 90.25 86 ILE A O 1
ATOM 683 N N . ILE A 1 87 ? 8.354 19.066 10.457 1.00 90.94 87 ILE A N 1
ATOM 684 C CA . ILE A 1 87 ? 6.963 18.882 10.036 1.00 90.94 87 ILE A CA 1
ATOM 685 C C . ILE A 1 87 ? 6.465 17.469 10.351 1.00 90.94 87 ILE A C 1
ATOM 687 O O . ILE A 1 87 ? 5.361 17.308 10.878 1.00 90.94 87 ILE A O 1
ATOM 691 N N . SER A 1 88 ? 7.276 16.444 10.078 1.00 93.94 88 SER A N 1
ATOM 692 C CA . SER A 1 88 ? 6.948 15.064 10.441 1.00 93.94 88 SER A CA 1
ATOM 693 C C . SER A 1 88 ? 6.742 14.918 11.952 1.00 93.94 88 SER A C 1
ATOM 695 O O . SER A 1 88 ? 5.751 14.329 12.382 1.00 93.94 88 SER A O 1
ATOM 697 N N . PHE A 1 89 ? 7.634 15.473 12.778 1.00 93.56 89 PHE A N 1
ATOM 698 C CA . PHE A 1 89 ? 7.516 15.389 14.238 1.00 93.56 89 PHE A CA 1
ATOM 699 C C . PHE A 1 89 ? 6.311 16.159 14.789 1.00 93.56 89 PHE A C 1
ATOM 701 O O . PHE A 1 89 ? 5.639 15.667 15.696 1.00 93.56 89 PHE A O 1
ATOM 708 N N . ILE A 1 90 ? 5.982 17.322 14.223 1.00 93.00 90 ILE A N 1
ATOM 709 C CA . ILE A 1 90 ? 4.754 18.055 14.567 1.00 93.00 90 ILE A CA 1
ATOM 710 C C . ILE A 1 90 ? 3.522 17.230 14.178 1.00 93.00 90 ILE A C 1
ATOM 712 O O . ILE A 1 90 ? 2.597 17.085 14.978 1.00 93.00 90 ILE A O 1
ATOM 716 N N . GLY A 1 91 ? 3.533 16.633 12.984 1.00 94.56 91 GLY A N 1
ATOM 717 C CA . GLY A 1 91 ? 2.490 15.718 12.525 1.00 94.56 91 GLY A CA 1
ATOM 718 C C . GLY A 1 91 ? 2.283 14.539 13.469 1.00 94.56 91 GLY A C 1
ATOM 719 O O . GLY A 1 91 ? 1.149 14.235 13.831 1.00 94.56 91 GLY A O 1
ATOM 720 N N . LEU A 1 92 ? 3.377 13.937 13.936 1.00 95.44 92 LEU A N 1
ATOM 721 C CA . LEU A 1 92 ? 3.362 12.877 14.942 1.00 95.44 92 LEU A CA 1
ATOM 722 C C . LEU A 1 92 ? 2.788 13.340 16.283 1.00 95.44 92 LEU A C 1
ATOM 724 O O . LE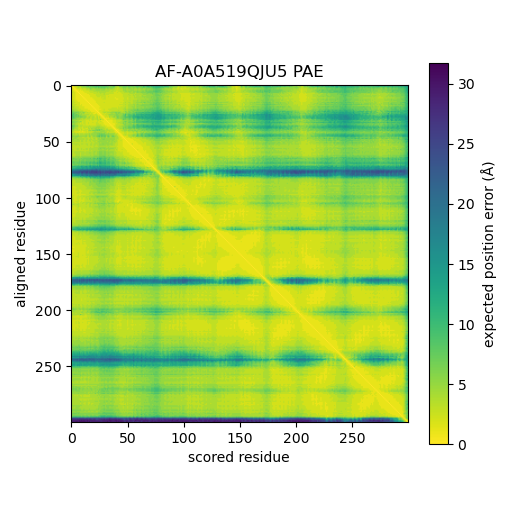U A 1 92 ? 2.000 12.618 16.888 1.00 95.44 92 LEU A O 1
ATOM 728 N N . GLY A 1 93 ? 3.144 14.543 16.740 1.00 95.25 93 GLY A N 1
ATOM 729 C CA . GLY A 1 93 ? 2.587 15.120 17.964 1.00 95.25 93 GLY A CA 1
ATOM 730 C C . GLY A 1 93 ? 1.071 15.309 17.880 1.00 95.25 93 GLY A C 1
ATOM 731 O O . GLY A 1 93 ? 0.344 14.943 18.805 1.00 95.25 93 GLY A O 1
ATOM 732 N N . ILE A 1 94 ? 0.576 15.817 16.747 1.00 94.94 94 ILE A N 1
ATOM 733 C CA . ILE A 1 94 ? -0.865 15.980 16.511 1.00 94.94 94 ILE A CA 1
ATOM 734 C C . ILE A 1 94 ? -1.553 14.619 16.380 1.00 94.94 94 ILE A C 1
ATOM 736 O O . ILE A 1 94 ? -2.635 14.429 16.932 1.00 94.94 94 ILE A O 1
ATOM 740 N N . LEU A 1 95 ? -0.929 13.649 15.712 1.00 95.56 95 LEU A N 1
ATOM 741 C CA . LEU A 1 95 ? -1.448 12.288 15.629 1.00 95.56 95 LEU A CA 1
ATOM 742 C C . LEU A 1 95 ? -1.613 11.657 17.019 1.00 95.56 95 LEU A C 1
ATOM 744 O O . LEU A 1 95 ? -2.650 11.055 17.301 1.00 95.56 95 LEU A O 1
ATOM 748 N N . GLU A 1 96 ? -0.633 11.820 17.907 1.00 95.19 96 GLU A N 1
ATOM 749 C CA . GLU A 1 96 ? -0.723 11.289 19.269 1.00 95.19 96 GLU A CA 1
ATOM 750 C C . GLU A 1 96 ? -1.828 11.996 20.074 1.00 95.19 96 GLU A C 1
ATOM 752 O O . GLU A 1 96 ? -2.574 11.346 20.812 1.00 95.19 96 GLU A O 1
ATOM 757 N N . LEU A 1 97 ? -2.018 13.306 19.866 1.00 94.88 97 LEU A N 1
ATOM 758 C CA . LEU A 1 97 ? -3.151 14.047 20.423 1.00 94.88 97 LEU A CA 1
ATOM 759 C C . LEU A 1 97 ? -4.489 13.479 19.922 1.00 94.88 97 LEU A C 1
ATOM 761 O O . LEU A 1 97 ? -5.377 13.219 20.734 1.00 94.88 97 LEU A O 1
ATOM 765 N N . LEU A 1 98 ? -4.635 13.233 18.616 1.00 94.81 98 LEU A N 1
ATOM 766 C CA . LEU A 1 98 ? -5.840 12.625 18.036 1.00 94.81 98 LEU A CA 1
ATOM 767 C C . LEU A 1 98 ? -6.109 11.234 18.629 1.00 94.81 98 LEU A C 1
ATOM 769 O O . LEU A 1 98 ? -7.251 10.928 18.983 1.00 94.81 98 LEU A O 1
ATOM 773 N N . CYS A 1 99 ? -5.062 10.426 18.815 1.00 93.56 99 CYS A N 1
ATOM 774 C CA . CYS A 1 99 ? -5.172 9.115 19.451 1.00 93.56 99 CYS A CA 1
ATOM 775 C C . CYS A 1 99 ? -5.640 9.231 20.907 1.00 93.56 99 CYS A C 1
ATOM 777 O O . CYS A 1 99 ? -6.554 8.512 21.310 1.00 93.56 99 CYS A O 1
ATOM 779 N N . SER A 1 100 ? -5.098 10.184 21.676 1.00 91.81 100 SER A N 1
ATOM 780 C CA . SER A 1 100 ? -5.549 10.452 23.053 1.00 91.81 100 SER A CA 1
ATOM 781 C C . SER A 1 100 ? -7.004 10.935 23.127 1.00 91.81 100 SER A C 1
ATOM 783 O O . SER A 1 100 ? -7.705 10.674 24.102 1.00 91.81 100 SER A O 1
ATOM 785 N N . GLN A 1 101 ? -7.495 11.582 22.066 1.00 93.06 101 GLN A N 1
ATOM 786 C CA . GLN A 1 101 ? -8.893 11.989 21.912 1.00 93.06 101 GLN A CA 1
ATOM 787 C C . GLN A 1 101 ? -9.794 10.877 21.347 1.00 93.06 101 GLN A C 1
ATOM 789 O O . GLN A 1 101 ? -10.965 11.139 21.031 1.00 93.06 101 GLN A O 1
ATOM 794 N N . ASN A 1 102 ? -9.265 9.652 21.263 1.00 93.50 102 ASN A N 1
ATOM 795 C CA . ASN A 1 102 ? -9.920 8.429 20.812 1.00 93.50 102 ASN A CA 1
ATOM 796 C C . ASN A 1 102 ? -10.325 8.422 19.328 1.00 93.50 102 ASN A C 1
ATOM 798 O O . ASN A 1 102 ? -11.252 7.700 18.971 1.00 93.50 102 ASN A O 1
ATOM 802 N N . PHE A 1 103 ? -9.673 9.201 18.457 1.00 93.25 103 PHE A N 1
ATOM 803 C CA . PHE A 1 103 ? -9.889 9.096 17.007 1.00 93.25 103 PHE A CA 1
ATOM 804 C C . PHE A 1 103 ? -9.217 7.842 16.447 1.00 93.25 103 PHE A C 1
ATOM 806 O O . PHE A 1 103 ? -8.018 7.645 16.632 1.00 93.25 103 PHE A O 1
ATOM 813 N N . PHE A 1 104 ? -9.995 7.008 15.759 1.00 93.56 104 PHE A N 1
ATOM 814 C CA . PHE A 1 104 ? -9.514 5.765 15.161 1.00 93.56 104 PHE A CA 1
ATOM 815 C C . PHE A 1 104 ? -10.289 5.435 13.889 1.00 93.56 104 PHE A C 1
ATOM 817 O O . PHE A 1 104 ? -11.514 5.301 13.928 1.00 93.56 104 PHE A O 1
ATOM 824 N N . ARG A 1 105 ? -9.588 5.275 12.762 1.00 90.56 105 ARG A N 1
ATOM 825 C CA . ARG A 1 105 ? -10.183 5.010 11.438 1.00 90.56 105 ARG A CA 1
ATOM 826 C C . ARG A 1 105 ? -11.280 6.016 11.090 1.00 90.56 105 ARG A C 1
ATOM 828 O O . ARG A 1 105 ? -12.291 5.684 10.473 1.00 90.56 105 ARG A O 1
ATOM 835 N N . HIS A 1 106 ? -11.100 7.258 11.525 1.00 92.12 106 HIS A N 1
ATOM 836 C CA . HIS A 1 106 ? -12.025 8.342 11.230 1.00 92.12 106 HIS A CA 1
ATOM 837 C C . HIS A 1 106 ? -11.700 8.974 9.871 1.00 92.12 106 HIS A C 1
ATOM 839 O O . HIS A 1 106 ? -12.571 9.559 9.234 1.00 92.12 106 HIS A O 1
ATOM 845 N N . GLY A 1 107 ? -10.451 8.855 9.419 1.00 92.88 107 GLY A N 1
ATOM 846 C CA . GLY A 1 107 ? -9.925 9.449 8.191 1.00 92.88 107 GLY A CA 1
ATOM 847 C C . GLY A 1 107 ? -9.042 10.659 8.484 1.00 92.88 107 GLY A C 1
ATOM 848 O O . GLY A 1 107 ? -8.008 10.833 7.851 1.00 92.88 107 GLY A O 1
ATOM 849 N N . LEU A 1 108 ? -9.392 11.450 9.502 1.00 94.69 108 LEU A N 1
ATOM 850 C CA . LEU A 1 108 ? -8.553 12.557 9.972 1.00 94.69 108 LEU A CA 1
ATOM 851 C C . LEU A 1 108 ? -7.213 12.041 10.520 1.00 94.69 108 LEU A C 1
ATOM 853 O O . LEU A 1 108 ? -6.159 12.561 10.175 1.00 94.69 108 LEU A O 1
ATOM 857 N N . ASP A 1 109 ? -7.260 10.993 11.339 1.00 94.50 109 ASP A N 1
ATOM 858 C CA . ASP A 1 109 ? -6.089 10.294 11.866 1.00 94.50 109 ASP A CA 1
ATOM 859 C C . ASP A 1 109 ? -5.247 9.666 10.746 1.00 94.50 109 ASP A C 1
ATOM 861 O O . ASP A 1 109 ? -4.034 9.859 10.711 1.00 94.50 109 ASP A O 1
ATOM 865 N N . ASP A 1 110 ? -5.896 9.005 9.781 1.00 95.12 110 ASP A N 1
ATOM 866 C CA . ASP A 1 110 ? -5.238 8.428 8.600 1.00 95.12 110 ASP A CA 1
ATOM 867 C C . ASP A 1 110 ? -4.437 9.483 7.808 1.00 95.12 110 ASP A C 1
ATOM 869 O O . ASP A 1 110 ? -3.332 9.204 7.337 1.00 95.12 110 ASP A O 1
ATOM 873 N N . ALA A 1 111 ? -4.962 10.707 7.684 1.00 96.56 111 ALA A N 1
ATOM 874 C CA . ALA A 1 111 ? -4.286 11.794 6.980 1.00 96.56 111 ALA A CA 1
ATOM 875 C C . ALA A 1 111 ? -3.006 12.246 7.694 1.00 96.56 111 ALA A C 1
ATOM 877 O O . ALA A 1 111 ? -1.984 12.447 7.043 1.00 96.56 111 ALA A O 1
ATOM 878 N N . PHE A 1 112 ? -3.031 12.357 9.025 1.00 96.81 112 PHE A N 1
ATOM 879 C CA . PHE A 1 112 ? -1.842 12.712 9.807 1.00 96.81 112 PHE A CA 1
ATOM 880 C C . PHE A 1 112 ? -0.808 11.581 9.846 1.00 96.81 112 PHE A C 1
ATOM 882 O O . PHE A 1 112 ? 0.388 11.860 9.791 1.00 96.81 112 PHE A O 1
ATOM 889 N N . ILE A 1 113 ? -1.250 10.319 9.886 1.00 97.00 113 ILE A N 1
ATOM 890 C CA . ILE A 1 113 ? -0.384 9.134 9.769 1.00 97.00 113 ILE A CA 1
ATOM 891 C C . ILE A 1 113 ? 0.420 9.197 8.468 1.00 97.00 113 ILE A C 1
ATOM 893 O O . ILE A 1 113 ? 1.651 9.178 8.499 1.00 97.00 113 ILE A O 1
ATOM 897 N N . ILE A 1 114 ? -0.272 9.301 7.331 1.00 97.00 114 ILE A N 1
ATOM 898 C CA . ILE A 1 114 ? 0.363 9.282 6.010 1.00 97.00 114 ILE A CA 1
ATOM 899 C C . ILE A 1 114 ? 1.138 10.571 5.752 1.00 97.00 114 ILE A C 1
ATOM 901 O O . ILE A 1 114 ? 2.245 10.517 5.224 1.00 97.00 114 ILE A O 1
ATOM 905 N N . GLY A 1 115 ? 0.607 11.714 6.188 1.00 96.06 115 GLY A N 1
ATOM 906 C CA . GLY A 1 115 ? 1.281 13.003 6.108 1.00 96.06 115 GLY A CA 1
ATOM 907 C C . GLY A 1 115 ? 2.628 13.003 6.832 1.00 96.06 115 GLY A C 1
ATOM 908 O O . GLY A 1 115 ? 3.640 13.346 6.226 1.00 96.06 115 GLY A O 1
ATOM 909 N N . ALA A 1 116 ? 2.665 12.543 8.088 1.00 96.25 116 ALA A N 1
ATOM 910 C CA . ALA A 1 116 ? 3.904 12.467 8.859 1.00 96.25 116 ALA A CA 1
ATOM 911 C C . ALA A 1 116 ? 4.930 11.529 8.208 1.00 96.25 116 ALA A C 1
ATOM 913 O O . ALA A 1 116 ? 6.100 11.889 8.091 1.00 96.25 116 ALA A O 1
ATOM 914 N N . GLN A 1 117 ? 4.493 10.360 7.723 1.00 96.69 117 GLN A N 1
ATOM 915 C CA . GLN A 1 117 ? 5.369 9.439 6.992 1.00 96.69 117 GLN A CA 1
ATOM 916 C C . GLN A 1 117 ? 5.948 10.105 5.737 1.00 96.69 117 GLN A C 1
ATOM 918 O O . GLN A 1 117 ? 7.169 10.142 5.590 1.00 96.69 117 GLN A O 1
ATOM 923 N N . LEU A 1 118 ? 5.086 10.685 4.889 1.00 95.12 118 LEU A N 1
ATOM 924 C CA . LEU A 1 118 ? 5.459 11.397 3.662 1.00 95.12 118 LEU A CA 1
ATOM 925 C C . LEU A 1 118 ? 6.499 12.477 3.916 1.00 95.12 118 LEU A C 1
ATOM 927 O O . LEU A 1 118 ? 7.534 12.495 3.252 1.00 95.12 118 LEU A O 1
ATOM 931 N N . SER A 1 119 ? 6.249 13.361 4.880 1.00 93.94 119 SER A N 1
ATOM 932 C CA . SER A 1 119 ? 7.182 14.435 5.212 1.00 93.94 119 SER A CA 1
ATOM 933 C C . SER A 1 119 ? 8.533 13.900 5.685 1.00 93.94 119 SER A C 1
ATOM 935 O O . SER A 1 119 ? 9.560 14.458 5.305 1.00 93.94 119 SER A O 1
ATOM 937 N N . PHE A 1 120 ? 8.557 12.797 6.441 1.00 94.94 120 PHE A N 1
ATOM 938 C CA . PHE A 1 120 ? 9.800 12.212 6.942 1.00 94.94 120 PHE A CA 1
ATOM 939 C C . PHE A 1 120 ? 10.675 11.631 5.831 1.00 94.94 120 PHE A C 1
ATOM 941 O O . PHE A 1 120 ? 11.839 12.004 5.706 1.00 94.94 120 PHE A O 1
ATOM 948 N N . TYR A 1 121 ? 10.143 10.716 5.014 1.00 94.12 121 TYR A N 1
ATOM 949 C CA . TYR A 1 121 ? 10.968 10.104 3.970 1.00 94.12 121 TYR A CA 1
ATOM 950 C C . TYR A 1 121 ? 11.268 11.075 2.827 1.00 94.12 121 TYR A C 1
ATOM 952 O O . TYR A 1 121 ? 12.331 10.968 2.226 1.00 94.12 121 TYR A O 1
ATOM 960 N N . SER A 1 122 ? 10.407 12.068 2.571 1.00 90.81 122 SER A N 1
ATOM 961 C CA . SER A 1 122 ? 10.730 13.140 1.616 1.00 90.81 122 SER A CA 1
ATOM 962 C C . SER A 1 122 ? 11.912 13.982 2.100 1.00 90.81 122 SER A C 1
ATOM 964 O O . SER A 1 122 ? 12.766 14.338 1.295 1.00 90.81 122 SER A O 1
ATOM 966 N N . ALA A 1 123 ? 12.007 14.252 3.408 1.00 92.00 123 ALA A N 1
ATOM 967 C CA . ALA A 1 123 ? 13.155 14.954 3.985 1.00 92.00 123 ALA A CA 1
ATOM 968 C C . ALA A 1 123 ? 14.462 14.177 3.780 1.00 92.00 123 ALA A C 1
ATOM 970 O O . ALA A 1 123 ? 15.465 14.768 3.394 1.00 92.00 123 ALA A O 1
ATOM 971 N N . ILE A 1 124 ? 14.431 12.852 3.975 1.00 93.38 124 ILE A N 1
ATOM 972 C CA . ILE A 1 124 ? 15.591 11.985 3.730 1.00 93.38 124 ILE A CA 1
ATOM 973 C C . ILE A 1 124 ? 15.995 12.033 2.258 1.00 93.38 124 ILE A C 1
ATOM 975 O O . ILE A 1 124 ? 17.158 12.278 1.971 1.00 93.38 124 ILE A O 1
ATOM 979 N N . VAL A 1 125 ? 15.043 11.841 1.338 1.00 92.19 125 VAL A N 1
ATOM 980 C CA . VAL A 1 125 ? 15.328 11.822 -0.107 1.00 92.19 125 VAL A CA 1
ATOM 981 C C . VAL A 1 125 ? 15.895 13.155 -0.591 1.00 92.19 125 VAL A C 1
ATOM 983 O O . VAL A 1 125 ? 16.792 13.154 -1.417 1.00 92.19 125 VAL A O 1
ATOM 986 N N . VAL A 1 126 ? 15.413 14.289 -0.076 1.00 89.31 126 VAL A N 1
ATOM 987 C CA . VAL A 1 126 ? 15.950 15.617 -0.430 1.00 89.31 126 VAL A CA 1
ATOM 988 C C . VAL A 1 126 ? 17.354 15.845 0.143 1.00 89.31 126 VAL A C 1
ATOM 990 O O . VAL A 1 126 ? 18.135 16.609 -0.422 1.00 89.31 126 VAL A O 1
ATOM 993 N N . ASP A 1 127 ? 17.684 15.215 1.270 1.00 86.00 127 ASP A N 1
ATOM 994 C CA . ASP A 1 127 ? 19.002 15.338 1.894 1.00 86.00 127 ASP A CA 1
ATOM 995 C C . ASP A 1 127 ? 20.060 14.413 1.268 1.00 86.00 127 ASP A C 1
ATOM 997 O O . ASP A 1 127 ? 21.252 14.717 1.337 1.00 86.00 127 ASP A O 1
ATOM 1001 N N . SER A 1 128 ? 19.631 13.316 0.637 1.00 87.62 128 SER A N 1
ATOM 1002 C CA . SER A 1 128 ? 20.489 12.268 0.078 1.00 87.62 128 SER A CA 1
ATOM 1003 C C . SER A 1 128 ? 20.512 12.245 -1.452 1.00 87.62 128 SER A C 1
ATOM 1005 O O . SER A 1 128 ? 19.474 12.381 -2.086 1.00 87.62 128 SER A O 1
ATOM 1007 N N . ASP A 1 129 ? 21.650 11.891 -2.051 1.00 87.00 129 ASP A N 1
ATOM 1008 C CA . ASP A 1 129 ? 21.762 11.708 -3.511 1.00 87.00 129 ASP A CA 1
ATOM 1009 C C . ASP A 1 129 ? 21.050 10.445 -4.042 1.00 87.00 129 ASP A C 1
ATOM 1011 O O . ASP A 1 129 ? 20.907 10.266 -5.249 1.00 87.00 129 ASP A O 1
ATOM 1015 N N . SER A 1 130 ? 20.607 9.547 -3.154 1.00 91.19 130 SER A N 1
ATOM 1016 C CA . SER A 1 130 ? 19.969 8.275 -3.510 1.00 91.19 130 SER A CA 1
ATOM 1017 C C . SER A 1 130 ? 18.646 8.076 -2.765 1.00 91.19 130 SER A C 1
ATOM 1019 O O . SER A 1 130 ? 18.589 8.276 -1.551 1.00 91.19 130 SER A O 1
ATOM 1021 N N . PRO A 1 131 ? 17.588 7.571 -3.427 1.00 93.94 131 PRO A N 1
ATOM 1022 C CA . PRO A 1 131 ? 16.292 7.350 -2.789 1.00 93.94 131 PRO A CA 1
ATOM 1023 C C . PRO A 1 131 ? 16.273 6.169 -1.802 1.00 93.94 131 PRO A C 1
ATOM 1025 O O . PRO A 1 131 ? 15.272 5.980 -1.105 1.00 93.94 131 PRO A O 1
ATOM 1028 N N . ILE A 1 132 ? 17.359 5.388 -1.693 1.00 95.69 132 ILE A N 1
ATOM 1029 C CA . ILE A 1 132 ? 17.454 4.212 -0.809 1.00 95.69 132 ILE A CA 1
ATOM 1030 C C . ILE A 1 132 ? 17.071 4.562 0.634 1.00 95.69 132 ILE A C 1
ATOM 1032 O O . ILE A 1 132 ? 16.295 3.834 1.257 1.00 95.69 132 ILE A O 1
ATOM 1036 N N . GLY A 1 133 ? 17.567 5.689 1.158 1.00 96.25 133 GLY A N 1
ATOM 1037 C CA . GLY A 1 133 ? 17.243 6.137 2.515 1.00 96.25 133 GLY A CA 1
ATOM 1038 C C . GLY A 1 133 ? 15.740 6.360 2.714 1.00 96.25 133 GLY A C 1
ATOM 1039 O O . GLY A 1 133 ? 15.181 5.965 3.739 1.00 96.25 133 GLY A O 1
ATOM 1040 N N . GLY A 1 134 ? 15.067 6.915 1.702 1.00 96.88 134 GLY A N 1
ATOM 1041 C CA . GLY A 1 134 ? 13.617 7.087 1.682 1.00 96.88 134 GLY A CA 1
ATOM 1042 C C . GLY A 1 134 ? 12.867 5.756 1.698 1.00 96.88 134 GLY A C 1
ATOM 1043 O O . GLY A 1 134 ? 11.952 5.581 2.502 1.00 96.88 134 GLY A O 1
ATOM 1044 N N . PHE A 1 135 ? 13.282 4.783 0.883 1.00 97.69 135 PHE A N 1
ATOM 1045 C CA . PHE A 1 135 ? 12.652 3.457 0.854 1.00 97.69 135 PHE A CA 1
ATOM 1046 C C . PHE A 1 135 ? 12.834 2.699 2.173 1.00 97.69 135 PHE A C 1
ATOM 1048 O O . PHE A 1 135 ? 11.878 2.122 2.692 1.00 97.69 135 PHE A O 1
ATOM 1055 N N . VAL A 1 136 ? 14.026 2.754 2.774 1.00 98.06 136 VAL A N 1
ATOM 1056 C CA . VAL A 1 136 ? 14.276 2.174 4.103 1.00 98.06 136 VAL A CA 1
ATOM 1057 C C . VAL A 1 136 ? 13.391 2.844 5.159 1.00 98.06 136 VAL A C 1
ATOM 1059 O O . VAL A 1 136 ? 12.794 2.156 5.990 1.00 98.06 136 VAL A O 1
ATOM 1062 N N . ALA A 1 137 ? 13.228 4.167 5.101 1.00 97.44 137 ALA A N 1
ATOM 1063 C CA . ALA A 1 137 ? 12.322 4.882 5.991 1.00 97.44 137 ALA A CA 1
ATOM 1064 C C . ALA A 1 137 ? 10.849 4.489 5.779 1.00 97.44 137 ALA A C 1
ATOM 1066 O O . ALA A 1 137 ? 10.135 4.312 6.766 1.00 97.44 137 ALA A O 1
ATOM 1067 N N . MET A 1 138 ? 10.399 4.276 4.535 1.00 98.38 138 MET A N 1
ATOM 1068 C CA . MET A 1 138 ? 9.056 3.749 4.240 1.00 98.38 138 MET A CA 1
ATOM 1069 C C . MET A 1 138 ? 8.836 2.372 4.874 1.00 98.38 138 MET A C 1
ATOM 1071 O O . MET A 1 138 ? 7.776 2.129 5.449 1.00 98.38 138 MET A O 1
ATOM 1075 N N . ILE A 1 139 ? 9.836 1.486 4.825 1.00 98.56 139 ILE A N 1
ATOM 1076 C CA . ILE A 1 139 ? 9.770 0.159 5.453 1.00 98.56 139 ILE A CA 1
ATOM 1077 C C . ILE A 1 139 ? 9.651 0.305 6.976 1.00 98.56 139 ILE A C 1
ATOM 1079 O O . ILE A 1 139 ? 8.719 -0.218 7.589 1.00 98.56 139 ILE A O 1
ATOM 1083 N N . ILE A 1 140 ? 10.575 1.039 7.599 1.00 98.19 140 ILE A N 1
ATOM 1084 C CA . ILE A 1 140 ? 10.640 1.149 9.060 1.00 98.19 140 ILE A CA 1
ATOM 1085 C C . ILE A 1 140 ? 9.400 1.869 9.601 1.00 98.19 140 ILE A C 1
ATOM 1087 O O . ILE A 1 140 ? 8.689 1.325 10.447 1.00 98.19 140 ILE A O 1
ATOM 1091 N N . LEU A 1 141 ? 9.105 3.075 9.109 1.00 97.56 141 LEU A N 1
ATOM 1092 C CA . LEU A 1 141 ? 7.976 3.864 9.600 1.00 97.56 141 LEU A CA 1
ATOM 1093 C C . LEU A 1 141 ? 6.634 3.263 9.200 1.00 97.56 141 LEU A C 1
ATOM 1095 O O . LEU A 1 141 ? 5.706 3.292 10.010 1.00 97.56 141 LEU A O 1
ATOM 1099 N N . GLY A 1 142 ? 6.529 2.697 7.993 1.00 97.94 142 GLY A N 1
ATOM 1100 C CA . GLY A 1 142 ? 5.344 1.975 7.534 1.00 97.94 142 GLY A CA 1
ATOM 1101 C C . GLY A 1 142 ? 4.960 0.874 8.515 1.00 97.94 142 GLY A C 1
ATOM 1102 O O . GLY A 1 142 ? 3.831 0.842 9.006 1.00 97.94 142 GLY A O 1
ATOM 1103 N N . LEU A 1 143 ? 5.927 0.032 8.891 1.00 97.69 143 LEU A N 1
ATOM 1104 C CA . LEU A 1 143 ? 5.692 -1.072 9.816 1.00 97.69 143 LEU A CA 1
ATOM 1105 C C . LEU A 1 143 ? 5.418 -0.584 11.243 1.00 97.69 143 LEU A C 1
ATOM 1107 O O . LEU A 1 143 ? 4.483 -1.060 11.889 1.00 97.69 143 LEU A O 1
ATOM 1111 N N . VAL A 1 144 ? 6.198 0.384 11.739 1.00 97.44 144 VAL A N 1
ATOM 1112 C CA . VAL A 1 144 ? 6.014 0.932 13.093 1.00 97.44 144 VAL A CA 1
ATOM 1113 C C . VAL A 1 144 ? 4.623 1.545 13.248 1.00 97.44 144 VAL A C 1
ATOM 1115 O O . VAL A 1 144 ? 3.961 1.287 14.253 1.00 97.44 144 VAL A O 1
ATOM 1118 N N . PHE A 1 145 ? 4.149 2.317 12.267 1.00 97.38 145 PHE A N 1
ATOM 1119 C CA . PHE A 1 145 ? 2.840 2.971 12.350 1.00 97.38 145 PHE A CA 1
ATOM 1120 C C . PHE A 1 145 ? 1.707 1.977 12.113 1.00 97.38 145 PHE A C 1
ATOM 1122 O O . PHE A 1 145 ? 0.697 2.047 12.813 1.00 97.38 145 PHE A O 1
ATOM 1129 N N . ALA A 1 146 ? 1.890 1.004 11.214 1.00 97.12 146 ALA A N 1
ATOM 1130 C CA . ALA A 1 146 ? 0.935 -0.083 11.035 1.00 97.12 146 ALA A CA 1
ATOM 1131 C C . ALA A 1 146 ? 0.686 -0.831 12.351 1.00 97.12 146 ALA A C 1
ATOM 1133 O O . ALA A 1 146 ? -0.464 -1.073 12.704 1.00 97.12 146 ALA A O 1
ATOM 1134 N N . ILE A 1 147 ? 1.743 -1.132 13.114 1.00 95.75 147 ILE A N 1
ATOM 1135 C CA . ILE A 1 147 ? 1.643 -1.818 14.411 1.00 95.75 147 ILE A CA 1
ATOM 1136 C C . ILE A 1 147 ? 1.103 -0.884 15.502 1.00 95.75 147 ILE A C 1
ATOM 1138 O O . ILE A 1 147 ? 0.210 -1.253 16.261 1.00 95.75 147 ILE A O 1
ATOM 1142 N N . ARG A 1 148 ? 1.650 0.329 15.631 1.00 95.88 148 ARG A N 1
ATOM 1143 C CA . ARG A 1 148 ? 1.285 1.246 16.723 1.00 95.88 148 ARG A CA 1
ATOM 1144 C C . ARG A 1 148 ? -0.155 1.743 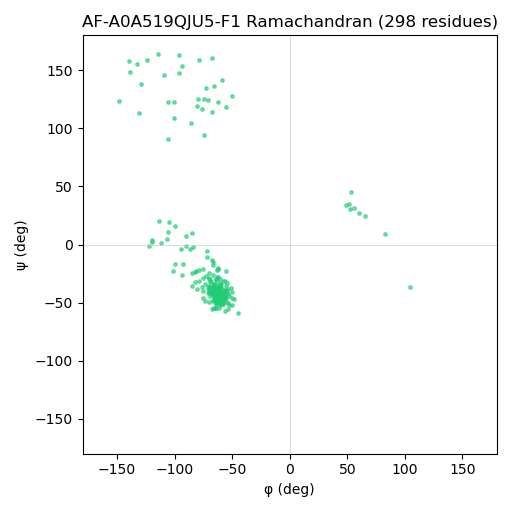16.600 1.00 95.88 148 ARG A C 1
ATOM 1146 O O . ARG A 1 148 ? -0.857 1.784 17.609 1.00 95.88 148 ARG A O 1
ATOM 1153 N N . TYR A 1 149 ? -0.583 2.092 15.391 1.00 95.75 149 TYR A N 1
ATOM 1154 C CA . TYR A 1 149 ? -1.881 2.711 15.117 1.00 95.75 149 TYR A CA 1
ATOM 1155 C C . TYR A 1 149 ? -2.881 1.753 14.456 1.00 95.75 149 TYR A C 1
ATOM 1157 O O . TYR A 1 149 ? -3.982 2.170 14.113 1.00 95.75 149 TYR A O 1
ATOM 1165 N N . VAL A 1 150 ? -2.528 0.471 14.282 1.00 95.44 150 VAL A N 1
ATOM 1166 C CA . VAL A 1 150 ? -3.398 -0.539 13.645 1.00 95.44 150 VAL A CA 1
ATOM 1167 C C . VAL A 1 150 ? -3.885 -0.039 12.272 1.00 95.44 150 VAL A C 1
ATOM 1169 O O . VAL A 1 150 ? -5.070 -0.074 11.927 1.00 95.44 150 VAL A O 1
ATOM 1172 N N . ASN A 1 151 ? -2.942 0.518 11.506 1.00 95.94 151 ASN A N 1
ATOM 1173 C CA . ASN A 1 151 ? -3.231 1.283 10.300 1.00 95.94 151 ASN A CA 1
ATOM 1174 C C . ASN A 1 151 ? -2.893 0.513 9.020 1.00 95.94 151 ASN A C 1
ATOM 1176 O O . ASN A 1 151 ? -1.747 0.133 8.778 1.00 95.94 151 ASN A O 1
ATOM 1180 N N . THR A 1 152 ? -3.901 0.341 8.168 1.00 95.75 152 THR A N 1
ATOM 1181 C CA . THR A 1 152 ? -3.776 -0.367 6.892 1.00 95.75 152 THR A CA 1
ATOM 1182 C C . THR A 1 152 ? -2.956 0.401 5.859 1.00 95.75 152 THR A C 1
ATOM 1184 O O . THR A 1 152 ? -2.143 -0.204 5.165 1.00 95.75 152 THR A O 1
ATOM 1187 N N . LEU A 1 153 ? -3.122 1.724 5.757 1.00 96.19 153 LEU A N 1
ATOM 1188 C CA . LEU A 1 153 ? -2.414 2.529 4.757 1.00 96.19 153 LEU A CA 1
ATOM 1189 C C . LEU A 1 153 ? -0.903 2.522 5.019 1.00 96.19 153 LEU A C 1
ATOM 1191 O O . LEU A 1 153 ? -0.126 2.283 4.099 1.00 96.19 153 LEU A O 1
ATOM 1195 N N . SER A 1 154 ? -0.479 2.671 6.277 1.00 97.88 154 SER A N 1
ATOM 1196 C CA . SER A 1 154 ? 0.937 2.545 6.648 1.00 97.88 154 SER A CA 1
ATOM 1197 C C . SER A 1 154 ? 1.509 1.158 6.359 1.00 97.88 154 SER A C 1
ATOM 1199 O O . SER A 1 154 ? 2.678 1.043 5.993 1.00 97.88 154 SER A O 1
ATOM 1201 N N . PHE A 1 155 ? 0.704 0.098 6.474 1.00 98.25 155 PHE A N 1
ATOM 1202 C CA . PHE A 1 155 ? 1.157 -1.240 6.102 1.00 98.25 155 PHE A CA 1
ATOM 1203 C C . PHE A 1 155 ? 1.380 -1.369 4.589 1.00 98.25 155 PHE A C 1
ATOM 1205 O O . PHE A 1 155 ? 2.366 -1.963 4.160 1.00 98.25 155 PHE A O 1
ATOM 1212 N N . LEU A 1 156 ? 0.521 -0.757 3.768 1.00 98.19 156 LEU A N 1
ATOM 1213 C CA . LEU A 1 156 ? 0.734 -0.686 2.318 1.00 98.19 156 LEU A CA 1
ATOM 1214 C C . LEU A 1 156 ? 1.989 0.127 1.963 1.00 98.19 156 LEU A C 1
ATOM 1216 O O . LEU A 1 156 ? 2.721 -0.260 1.051 1.00 98.19 156 LEU A O 1
ATOM 1220 N N . VAL A 1 157 ? 2.284 1.201 2.709 1.00 98.25 157 VAL A N 1
ATOM 1221 C CA . VAL A 1 157 ? 3.548 1.953 2.584 1.00 98.25 157 VAL A CA 1
ATOM 1222 C C . VAL A 1 157 ? 4.749 1.057 2.898 1.00 98.25 157 VAL A C 1
ATOM 1224 O O . VAL A 1 157 ? 5.716 1.065 2.142 1.00 98.25 157 VAL A O 1
ATOM 1227 N N . PHE A 1 158 ? 4.672 0.229 3.944 1.00 98.50 158 PHE A N 1
ATOM 1228 C CA . PHE A 1 158 ? 5.712 -0.754 4.269 1.00 98.50 158 PHE A CA 1
ATOM 1229 C C . PHE A 1 158 ? 5.959 -1.748 3.125 1.00 98.50 158 PHE A C 1
ATOM 1231 O O . PHE A 1 158 ? 7.104 -1.920 2.707 1.00 98.50 158 PHE A O 1
ATOM 1238 N N . LEU A 1 159 ? 4.903 -2.368 2.582 1.00 98.56 159 LEU A N 1
ATOM 1239 C CA . LEU A 1 159 ? 5.034 -3.314 1.464 1.00 98.56 159 LEU A CA 1
ATOM 1240 C C . LEU A 1 159 ? 5.620 -2.640 0.219 1.00 98.56 159 LEU A C 1
ATOM 1242 O O . LEU A 1 159 ? 6.506 -3.192 -0.432 1.00 98.56 159 LEU A O 1
ATOM 1246 N N . THR A 1 160 ? 5.161 -1.424 -0.076 1.00 98.12 160 THR A N 1
ATOM 1247 C CA . THR A 1 160 ? 5.642 -0.634 -1.214 1.00 98.12 160 THR A CA 1
ATOM 1248 C C . THR A 1 160 ? 7.102 -0.234 -1.038 1.00 98.12 160 THR A C 1
ATOM 1250 O O . THR A 1 160 ? 7.862 -0.315 -1.994 1.00 98.12 160 THR A O 1
ATOM 1253 N N . GLY A 1 161 ? 7.529 0.102 0.182 1.00 98.19 161 GLY A N 1
ATOM 1254 C CA . GLY A 1 161 ? 8.933 0.360 0.496 1.00 98.19 161 GLY A CA 1
ATOM 1255 C C . GLY A 1 161 ? 9.835 -0.842 0.196 1.00 98.19 161 GLY A C 1
ATOM 1256 O O . GLY A 1 161 ? 10.906 -0.660 -0.376 1.00 98.19 161 GLY A O 1
ATOM 1257 N N . ILE A 1 162 ? 9.390 -2.072 0.500 1.00 98.19 162 ILE A N 1
ATOM 1258 C CA . ILE A 1 162 ? 10.123 -3.304 0.143 1.00 98.19 162 ILE A CA 1
ATOM 1259 C C . ILE A 1 162 ? 10.235 -3.442 -1.377 1.00 98.19 162 ILE A C 1
ATOM 1261 O O . ILE A 1 162 ? 11.326 -3.683 -1.894 1.00 98.19 162 ILE A O 1
ATOM 1265 N N . VAL A 1 163 ? 9.116 -3.287 -2.091 1.00 97.38 163 VAL A N 1
ATOM 1266 C CA . VAL A 1 163 ? 9.078 -3.404 -3.556 1.00 97.38 163 VAL A CA 1
ATOM 1267 C C . VAL A 1 163 ? 9.974 -2.355 -4.212 1.00 97.38 163 VAL A C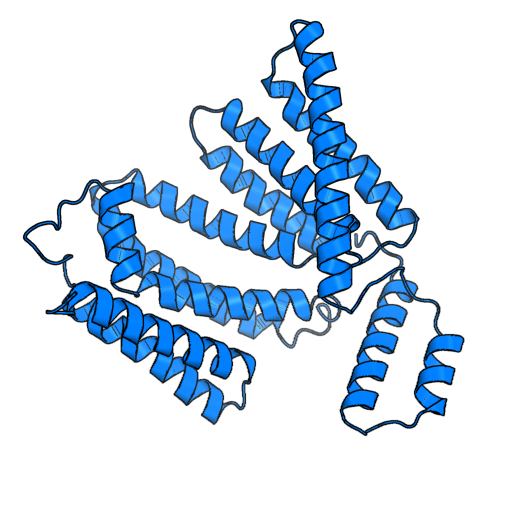 1
ATOM 1269 O O . VAL A 1 163 ? 10.762 -2.702 -5.089 1.00 97.38 163 VAL A O 1
ATOM 1272 N N . PHE A 1 164 ? 9.911 -1.098 -3.771 1.00 95.56 164 PHE A N 1
ATOM 1273 C CA . PHE A 1 164 ? 10.728 -0.010 -4.307 1.00 95.56 164 PHE A CA 1
ATOM 1274 C C . PHE A 1 164 ? 12.213 -0.204 -4.025 1.00 95.56 164 PHE A C 1
ATOM 1276 O O . PHE A 1 164 ? 13.011 -0.085 -4.950 1.00 95.56 164 PHE A O 1
ATOM 1283 N N . LEU A 1 165 ? 12.583 -0.574 -2.795 1.00 95.94 165 LEU A N 1
ATOM 1284 C CA . LEU A 1 165 ? 13.978 -0.832 -2.445 1.00 95.94 165 LEU A CA 1
ATOM 1285 C C . LEU A 1 165 ? 14.572 -1.940 -3.320 1.00 95.94 165 LEU A C 1
ATOM 1287 O O . LEU A 1 165 ? 15.627 -1.752 -3.918 1.00 95.94 165 LEU A O 1
ATOM 1291 N N . LEU A 1 166 ? 13.885 -3.081 -3.428 1.00 93.62 166 LEU A N 1
ATOM 1292 C CA . LEU A 1 166 ? 14.375 -4.212 -4.218 1.00 93.62 166 LEU A CA 1
ATOM 1293 C C . LEU A 1 166 ? 14.414 -3.893 -5.715 1.00 93.62 166 LEU A C 1
ATOM 1295 O O . LEU A 1 166 ? 15.372 -4.270 -6.384 1.00 93.62 166 LEU A O 1
ATOM 1299 N N . SER A 1 167 ? 13.415 -3.172 -6.230 1.00 91.94 167 SER A N 1
ATOM 1300 C CA . SER A 1 167 ? 13.397 -2.756 -7.637 1.00 91.94 167 SER A CA 1
ATOM 1301 C C . SER A 1 167 ? 14.549 -1.806 -7.951 1.00 91.94 167 SER A C 1
ATOM 1303 O O . SER A 1 167 ? 15.252 -2.014 -8.933 1.00 91.94 167 SER A O 1
ATOM 1305 N N . TYR A 1 168 ? 14.788 -0.809 -7.094 1.00 91.94 168 TYR A N 1
ATOM 1306 C CA . TYR A 1 168 ? 15.872 0.155 -7.270 1.00 91.94 168 TYR A CA 1
ATOM 1307 C C . TYR A 1 168 ? 17.245 -0.531 -7.292 1.00 91.94 168 TYR A C 1
ATOM 1309 O O . TYR A 1 168 ? 18.025 -0.308 -8.213 1.00 91.94 168 TYR A O 1
ATOM 1317 N N . LEU A 1 169 ? 17.499 -1.440 -6.341 1.00 91.00 169 LEU A N 1
ATOM 1318 C CA . LEU A 1 169 ? 18.753 -2.202 -6.276 1.00 91.00 169 LEU A CA 1
ATOM 1319 C C . LEU A 1 169 ? 18.994 -3.073 -7.521 1.00 91.00 169 LEU A C 1
ATOM 1321 O O . LEU A 1 169 ? 20.139 -3.328 -7.877 1.00 91.00 169 LEU A O 1
ATOM 1325 N N . LEU A 1 170 ? 17.934 -3.549 -8.181 1.00 88.69 170 LEU A N 1
ATOM 1326 C CA . LEU A 1 170 ? 18.043 -4.338 -9.413 1.00 88.69 170 LEU A CA 1
ATOM 1327 C C . LEU A 1 170 ? 18.271 -3.470 -10.649 1.00 88.69 170 LEU A C 1
ATOM 1329 O O . LEU A 1 170 ? 19.020 -3.867 -11.536 1.00 88.69 170 LEU A O 1
ATOM 1333 N N . ILE A 1 171 ? 17.621 -2.308 -10.721 1.00 87.31 171 ILE A N 1
ATOM 1334 C CA . ILE A 1 171 ? 17.717 -1.392 -11.866 1.00 87.31 171 ILE A CA 1
ATOM 1335 C C . ILE A 1 171 ? 19.121 -0.787 -11.969 1.00 87.31 171 ILE A C 1
ATOM 1337 O O . ILE A 1 171 ? 19.642 -0.646 -13.072 1.00 87.31 171 ILE A O 1
ATOM 1341 N N . GLU A 1 172 ? 19.763 -0.492 -10.835 1.00 80.69 172 GLU A N 1
ATOM 1342 C CA . GLU A 1 172 ? 21.131 0.046 -10.796 1.00 80.69 172 GLU A CA 1
ATOM 1343 C C . GLU A 1 172 ? 22.171 -0.925 -11.403 1.00 80.69 172 GLU A C 1
ATOM 1345 O O . GLU A 1 172 ? 23.230 -0.508 -11.875 1.00 80.69 172 GLU A O 1
ATOM 1350 N N . HIS A 1 173 ? 21.844 -2.219 -11.480 1.00 77.69 173 HIS A N 1
ATOM 1351 C CA . HIS A 1 173 ? 22.647 -3.245 -12.141 1.00 77.69 173 HIS A CA 1
ATOM 1352 C C . HIS A 1 173 ? 22.007 -3.665 -13.475 1.00 77.69 173 HIS A C 1
ATOM 1354 O O . HIS A 1 173 ? 21.211 -4.604 -13.543 1.00 77.69 173 HIS A O 1
ATOM 1360 N N . THR A 1 174 ? 22.395 -2.988 -14.560 1.00 65.12 174 THR A N 1
ATOM 1361 C CA . THR A 1 174 ? 21.791 -3.115 -15.903 1.00 65.12 174 THR A CA 1
ATOM 1362 C C . THR A 1 174 ? 21.673 -4.555 -16.415 1.00 65.12 174 THR A C 1
ATOM 1364 O O . THR A 1 174 ? 20.647 -4.900 -16.998 1.00 65.12 174 THR A O 1
ATOM 1367 N N . GLU A 1 175 ? 22.644 -5.430 -16.138 1.00 67.62 175 GLU A N 1
ATOM 1368 C CA . GLU A 1 175 ? 22.612 -6.845 -16.552 1.00 67.62 175 GLU A CA 1
ATOM 1369 C C . GLU A 1 175 ? 21.511 -7.674 -15.862 1.00 67.62 175 GLU A C 1
ATOM 1371 O O . GLU A 1 175 ? 21.033 -8.664 -16.415 1.00 67.62 175 GLU A O 1
ATOM 1376 N N . ILE A 1 176 ? 21.083 -7.270 -14.661 1.00 72.81 176 ILE A N 1
ATOM 1377 C CA . ILE A 1 176 ? 20.118 -7.996 -13.817 1.00 72.81 176 ILE A CA 1
ATOM 1378 C C . ILE A 1 176 ? 18.709 -7.394 -13.958 1.00 72.81 176 ILE A C 1
ATOM 1380 O O . ILE A 1 176 ? 17.703 -8.032 -13.657 1.00 72.81 176 ILE A O 1
ATOM 1384 N N . SER A 1 177 ? 18.597 -6.181 -14.484 1.00 75.31 177 SER A N 1
ATOM 1385 C CA . SER A 1 177 ? 17.322 -5.473 -14.611 1.00 75.31 177 SER A CA 1
ATOM 1386 C C . SER A 1 177 ? 16.237 -6.234 -15.396 1.00 75.31 177 SER A C 1
ATOM 1388 O O . SER A 1 177 ? 15.057 -6.171 -15.044 1.00 75.31 177 SER A O 1
ATOM 1390 N N . ALA A 1 178 ? 16.625 -7.049 -16.384 1.00 79.62 178 ALA A N 1
ATOM 1391 C CA . ALA A 1 178 ? 15.709 -7.870 -17.179 1.00 79.62 178 ALA A CA 1
ATOM 1392 C C . ALA A 1 178 ? 14.955 -8.934 -16.356 1.00 79.62 178 ALA A C 1
ATOM 1394 O O . ALA A 1 178 ? 13.891 -9.394 -16.774 1.00 79.62 178 ALA A O 1
ATOM 1395 N N . ILE A 1 179 ? 15.474 -9.326 -15.183 1.00 86.62 179 ILE A N 1
ATOM 1396 C CA . ILE A 1 179 ? 14.807 -10.300 -14.307 1.00 86.62 179 ILE A CA 1
ATOM 1397 C C . ILE A 1 179 ? 13.854 -9.661 -13.288 1.00 86.62 179 ILE A C 1
ATOM 1399 O O . ILE A 1 179 ? 13.192 -10.391 -12.546 1.00 86.62 179 ILE A O 1
ATOM 1403 N N . LEU A 1 180 ? 13.736 -8.327 -13.258 1.00 89.25 180 LEU A N 1
ATOM 1404 C CA . LEU A 1 180 ? 12.878 -7.597 -12.319 1.00 89.25 180 LEU A CA 1
ATOM 1405 C C . LEU A 1 180 ? 11.430 -8.131 -12.262 1.00 89.25 180 LEU A C 1
ATOM 1407 O O . LEU A 1 180 ? 10.957 -8.378 -11.149 1.00 89.25 180 LEU A O 1
ATOM 1411 N N . PRO A 1 181 ? 10.740 -8.412 -13.389 1.00 92.44 181 PRO A N 1
ATOM 1412 C CA . PRO A 1 181 ? 9.403 -9.015 -13.371 1.00 92.44 181 PRO A CA 1
ATOM 1413 C C . PRO A 1 181 ? 9.337 -10.312 -12.548 1.00 92.44 181 PRO A C 1
ATOM 1415 O O . PRO A 1 181 ? 8.433 -10.509 -11.736 1.00 92.44 181 PRO A O 1
ATOM 1418 N N . PHE A 1 182 ? 10.341 -11.181 -12.683 1.00 91.75 182 PHE A N 1
ATOM 1419 C CA . PHE A 1 182 ? 10.400 -12.450 -11.955 1.00 91.75 182 PHE A CA 1
ATOM 1420 C C . PHE A 1 182 ? 10.739 -12.263 -10.479 1.00 91.75 182 PHE A C 1
ATOM 1422 O O . PHE A 1 182 ? 10.221 -13.002 -9.642 1.00 91.75 182 PHE A O 1
ATOM 1429 N N . VAL A 1 183 ? 11.572 -11.275 -10.141 1.00 93.31 183 VAL A N 1
ATOM 1430 C CA . VAL A 1 183 ? 11.852 -10.949 -8.738 1.00 93.31 183 VAL A CA 1
ATOM 1431 C C . VAL A 1 183 ? 10.592 -10.418 -8.055 1.00 93.31 183 VAL A C 1
ATOM 1433 O O . VAL A 1 183 ? 10.259 -10.873 -6.962 1.00 93.31 183 VAL A O 1
ATOM 1436 N N . LEU A 1 184 ? 9.835 -9.533 -8.709 1.00 95.19 184 LEU A N 1
ATOM 1437 C CA . LEU A 1 184 ? 8.555 -9.041 -8.190 1.00 95.19 184 LEU A CA 1
ATOM 1438 C C . LEU A 1 184 ? 7.525 -10.165 -8.032 1.00 95.19 184 LEU A C 1
ATOM 1440 O O . LEU A 1 184 ? 6.838 -10.227 -7.009 1.00 95.19 184 LEU A O 1
ATOM 1444 N N . LEU A 1 185 ? 7.465 -11.099 -8.986 1.00 96.00 185 LEU A N 1
ATOM 1445 C CA . LEU A 1 185 ? 6.625 -12.290 -8.872 1.00 96.00 185 LEU A CA 1
ATOM 1446 C C . LEU A 1 185 ? 7.053 -13.168 -7.686 1.00 96.00 185 LEU A C 1
ATOM 1448 O O . LEU A 1 185 ? 6.208 -13.625 -6.915 1.00 96.00 185 LEU A O 1
ATOM 1452 N N . ALA A 1 186 ? 8.358 -13.380 -7.496 1.00 96.56 186 ALA A N 1
ATOM 1453 C CA . ALA A 1 186 ? 8.893 -14.143 -6.372 1.00 96.56 186 ALA A CA 1
ATOM 1454 C C . ALA A 1 186 ? 8.577 -13.475 -5.022 1.00 96.56 186 ALA A C 1
ATOM 1456 O O . ALA A 1 186 ? 8.190 -14.163 -4.074 1.00 96.56 186 ALA A O 1
ATOM 1457 N N . ILE A 1 187 ? 8.661 -12.143 -4.943 1.00 97.56 187 ILE A N 1
ATOM 1458 C CA . ILE A 1 187 ? 8.244 -11.366 -3.767 1.00 97.56 187 ILE A CA 1
ATOM 1459 C C . ILE A 1 187 ? 6.749 -11.559 -3.508 1.00 97.56 187 ILE A C 1
ATOM 1461 O O . ILE A 1 187 ? 6.371 -11.860 -2.377 1.00 97.56 187 ILE A O 1
ATOM 1465 N N . ALA A 1 188 ? 5.899 -11.464 -4.534 1.00 98.12 188 ALA A N 1
ATOM 1466 C CA . ALA A 1 188 ? 4.464 -11.709 -4.393 1.00 98.12 188 ALA A CA 1
ATOM 1467 C C . ALA A 1 188 ? 4.172 -13.135 -3.887 1.00 98.12 188 ALA A C 1
ATOM 1469 O O . ALA A 1 188 ? 3.357 -13.327 -2.985 1.00 98.12 188 ALA A O 1
ATOM 1470 N N . ILE A 1 189 ? 4.886 -14.146 -4.387 1.00 97.69 189 ILE A N 1
ATOM 1471 C CA . ILE A 1 189 ? 4.779 -15.525 -3.890 1.00 97.69 189 ILE A CA 1
ATOM 1472 C C . ILE A 1 189 ? 5.203 -15.609 -2.413 1.00 97.69 189 ILE A C 1
ATOM 1474 O O . ILE A 1 189 ? 4.498 -16.210 -1.596 1.00 97.69 189 ILE A O 1
ATOM 1478 N N . GLY A 1 190 ? 6.318 -14.978 -2.038 1.00 98.06 190 GLY A N 1
ATOM 1479 C CA . GLY A 1 190 ? 6.786 -14.911 -0.651 1.00 98.06 190 GLY A CA 1
ATOM 1480 C C . GLY A 1 190 ? 5.782 -14.224 0.279 1.00 98.06 190 GLY A C 1
ATOM 1481 O O . GLY A 1 190 ? 5.496 -14.720 1.374 1.00 98.06 190 GLY A O 1
ATOM 1482 N N . PHE A 1 191 ? 5.182 -13.124 -0.175 1.00 98.38 191 PHE A N 1
ATOM 1483 C CA . PHE A 1 191 ? 4.116 -12.418 0.530 1.00 98.38 191 PHE A CA 1
ATOM 1484 C C . PHE A 1 191 ? 2.871 -13.288 0.692 1.00 98.38 191 PHE A C 1
ATOM 1486 O O . PHE A 1 191 ? 2.332 -13.352 1.795 1.00 98.38 191 PHE A O 1
ATOM 1493 N N . TYR A 1 192 ? 2.474 -14.048 -0.331 1.00 97.62 192 TYR A N 1
ATOM 1494 C CA . TYR A 1 192 ? 1.342 -14.971 -0.237 1.00 97.62 192 TYR A CA 1
ATOM 1495 C C . TYR A 1 192 ? 1.575 -16.033 0.842 1.00 97.62 192 TYR A C 1
ATOM 1497 O O . TYR A 1 192 ? 0.726 -16.224 1.714 1.00 97.62 192 TYR A O 1
ATOM 1505 N N . TYR A 1 193 ? 2.741 -16.686 0.853 1.00 97.56 193 TYR A N 1
ATOM 1506 C CA . TYR A 1 193 ? 3.064 -17.667 1.895 1.00 97.56 193 TYR A CA 1
ATOM 1507 C C . TYR A 1 193 ? 3.130 -17.044 3.290 1.00 97.56 193 TYR A C 1
ATOM 1509 O O . TYR A 1 193 ? 2.694 -17.658 4.264 1.00 97.56 193 TYR A O 1
ATOM 1517 N N . THR A 1 194 ? 3.645 -15.820 3.389 1.00 97.19 194 THR A N 1
ATOM 1518 C CA . THR A 1 194 ? 3.695 -15.071 4.647 1.00 97.19 194 THR A CA 1
ATOM 1519 C C . THR A 1 194 ? 2.286 -14.758 5.146 1.00 97.19 194 THR A C 1
ATOM 1521 O O . THR A 1 194 ? 1.959 -15.079 6.286 1.00 97.19 194 THR A O 1
ATOM 1524 N N . HIS A 1 195 ? 1.411 -14.238 4.284 1.00 96.69 195 HIS A N 1
ATOM 1525 C CA . HIS A 1 195 ? 0.003 -14.000 4.597 1.00 96.69 195 HIS A CA 1
ATOM 1526 C C . HIS A 1 195 ? -0.689 -15.279 5.095 1.00 96.69 195 HIS A C 1
ATOM 1528 O O . HIS A 1 195 ? -1.350 -15.262 6.131 1.00 96.69 195 HIS A O 1
ATOM 1534 N N . GLN A 1 196 ? -0.476 -16.415 4.423 1.00 94.75 196 GLN A N 1
ATOM 1535 C CA . GLN A 1 196 ? -1.089 -17.691 4.810 1.00 94.75 196 GLN A CA 1
ATOM 1536 C C . GLN A 1 196 ? -0.668 -18.171 6.207 1.00 94.75 196 GLN A C 1
ATOM 1538 O O . GLN A 1 196 ? -1.453 -18.860 6.854 1.00 94.75 196 GLN A O 1
A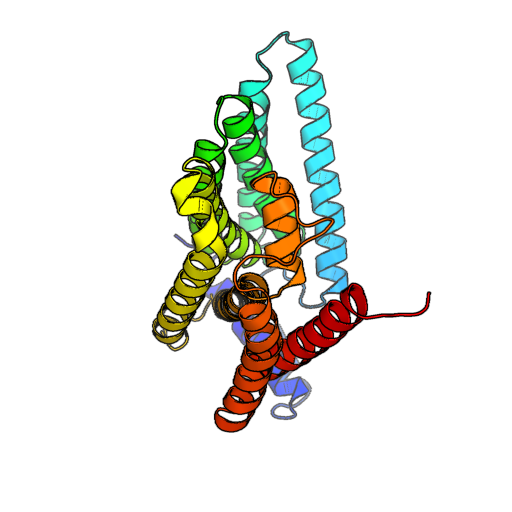TOM 1543 N N . LYS A 1 197 ? 0.527 -17.804 6.691 1.00 94.56 197 LYS A N 1
ATOM 1544 C CA . LYS A 1 197 ? 0.972 -18.103 8.064 1.00 94.56 197 LYS A CA 1
ATOM 1545 C C . LYS A 1 197 ? 0.303 -17.215 9.116 1.00 94.56 197 LYS A C 1
ATOM 1547 O O . LYS A 1 197 ? 0.162 -17.640 10.259 1.00 94.56 197 LYS A O 1
ATOM 1552 N N . PHE A 1 198 ? -0.074 -15.991 8.750 1.00 94.44 198 PHE A N 1
ATOM 1553 C CA . PHE A 1 198 ? -0.563 -14.983 9.693 1.00 94.44 198 PHE A CA 1
ATOM 1554 C C . PHE A 1 198 ? -2.082 -14.807 9.706 1.00 94.44 198 PHE A C 1
ATOM 1556 O O . PHE A 1 198 ? -2.608 -14.366 10.725 1.00 94.44 198 PHE A O 1
ATOM 1563 N N . LYS A 1 199 ? -2.786 -15.172 8.628 1.00 92.06 199 LYS A N 1
ATOM 1564 C CA . LYS A 1 199 ? -4.230 -14.928 8.472 1.00 92.06 199 LYS A CA 1
ATOM 1565 C C . LYS A 1 199 ? -5.105 -15.473 9.611 1.00 92.06 199 LYS A C 1
ATOM 1567 O O . LYS A 1 199 ? -6.085 -14.835 9.964 1.00 92.06 199 LYS A O 1
ATOM 1572 N N . ASP A 1 200 ? -4.718 -16.600 10.211 1.00 90.00 200 ASP A N 1
ATOM 1573 C CA . ASP A 1 200 ? -5.492 -17.283 11.260 1.00 90.00 200 ASP A CA 1
ATOM 1574 C C . ASP A 1 200 ? -4.866 -17.089 12.656 1.00 90.00 200 ASP A C 1
ATOM 1576 O O . ASP A 1 200 ? -5.214 -17.774 13.619 1.00 90.00 200 ASP A O 1
ATOM 1580 N N . HIS A 1 201 ? -3.890 -16.184 12.789 1.00 91.69 201 HIS A N 1
ATOM 1581 C CA . HIS A 1 201 ? -3.138 -16.034 14.027 1.00 91.69 201 HIS A CA 1
ATOM 1582 C C . HIS A 1 201 ? -3.929 -15.196 15.056 1.00 91.69 201 HIS A C 1
ATOM 1584 O O . HIS A 1 201 ? -4.138 -14.001 14.839 1.00 91.69 201 HIS A O 1
ATOM 1590 N N . PRO A 1 202 ? -4.285 -15.734 16.241 1.00 86.88 202 PRO A N 1
ATOM 1591 C CA . PRO A 1 202 ? -5.233 -15.088 17.162 1.00 86.88 202 PRO A CA 1
ATOM 1592 C C . PRO A 1 202 ? -4.735 -13.744 17.712 1.00 86.88 202 PRO A C 1
ATOM 1594 O O . PRO A 1 202 ? -5.513 -12.825 17.949 1.00 86.88 202 PRO A O 1
ATOM 1597 N N . LYS A 1 203 ? -3.413 -13.583 17.868 1.00 87.81 203 LYS A N 1
ATOM 1598 C CA . LYS A 1 203 ? -2.803 -12.312 18.309 1.00 87.81 203 LYS A CA 1
ATOM 1599 C C . LYS A 1 203 ? -2.958 -11.165 17.301 1.00 87.81 203 LYS A C 1
ATOM 1601 O O . LYS A 1 203 ? -2.704 -10.021 17.666 1.00 87.81 203 LYS A O 1
ATOM 1606 N N . LEU A 1 204 ? -3.325 -11.464 16.055 1.00 89.56 204 LEU A N 1
ATOM 1607 C CA . LEU A 1 204 ? -3.483 -10.480 14.986 1.00 89.56 204 LEU A CA 1
ATOM 1608 C C . LEU A 1 204 ? -4.943 -10.079 14.756 1.00 89.56 204 LEU A C 1
ATOM 1610 O O . LEU A 1 204 ? -5.237 -9.446 13.752 1.00 89.56 204 LEU A O 1
ATOM 1614 N N . TYR A 1 205 ? -5.837 -10.384 15.701 1.00 88.50 205 TYR A N 1
ATOM 1615 C CA . TYR A 1 205 ? -7.260 -10.052 15.619 1.00 88.50 205 TYR A CA 1
ATOM 1616 C C . TYR A 1 205 ? -7.530 -8.586 15.225 1.00 88.50 205 TYR A C 1
ATOM 1618 O O . TYR A 1 205 ? -8.271 -8.338 14.281 1.00 88.50 205 TYR A O 1
ATOM 1626 N N . PHE A 1 206 ? -6.854 -7.611 15.851 1.00 91.69 206 PHE A N 1
ATOM 1627 C CA . PHE A 1 206 ? -7.023 -6.184 15.514 1.00 91.69 206 PHE A CA 1
ATOM 1628 C C . PHE A 1 206 ? -6.514 -5.802 14.114 1.00 91.69 206 PHE A C 1
ATOM 1630 O O . PHE A 1 206 ? -6.796 -4.712 13.626 1.00 91.69 206 PHE A O 1
ATOM 1637 N N . TYR A 1 207 ? -5.752 -6.678 13.466 1.00 94.44 207 TYR A N 1
ATOM 1638 C CA . TYR A 1 207 ? -5.108 -6.448 12.177 1.00 94.44 207 TYR A CA 1
ATOM 1639 C C . TYR A 1 207 ? -5.820 -7.184 11.036 1.00 94.44 207 TYR A C 1
ATOM 1641 O O . TYR A 1 207 ? -5.224 -7.363 9.977 1.00 94.44 207 TYR A O 1
ATOM 1649 N N . SER A 1 208 ? -7.078 -7.595 11.219 1.00 91.81 208 SER A N 1
ATOM 1650 C CA . SER A 1 208 ? -7.884 -8.265 10.189 1.00 91.81 208 SER A CA 1
ATOM 1651 C C . SER A 1 208 ? -7.872 -7.509 8.854 1.00 91.81 208 SER A C 1
ATOM 1653 O O . SER A 1 208 ? -7.480 -8.071 7.834 1.00 91.81 208 SER A O 1
ATOM 1655 N N . ASP A 1 209 ? -8.180 -6.210 8.871 1.00 92.62 209 ASP A N 1
ATOM 1656 C CA . ASP A 1 209 ? -8.167 -5.379 7.659 1.00 92.62 209 ASP A CA 1
ATOM 1657 C C . ASP A 1 209 ? -6.757 -5.225 7.079 1.00 92.62 209 ASP A C 1
ATOM 1659 O O . ASP A 1 209 ? -6.581 -5.149 5.866 1.00 92.62 209 ASP A O 1
ATOM 1663 N N . VAL A 1 210 ? -5.731 -5.172 7.933 1.00 96.00 210 VAL A N 1
ATOM 1664 C CA . VAL A 1 210 ? -4.333 -5.093 7.485 1.00 96.00 210 VAL A CA 1
ATOM 1665 C C . VAL A 1 210 ? -3.957 -6.367 6.728 1.00 96.00 210 VAL A C 1
ATOM 1667 O O . VAL A 1 210 ? -3.341 -6.288 5.669 1.00 96.00 210 VAL A O 1
ATOM 1670 N N . LEU A 1 211 ? -4.368 -7.532 7.232 1.00 96.75 211 LEU A N 1
ATOM 1671 C CA . LEU A 1 211 ? -4.142 -8.827 6.594 1.00 96.75 211 LEU A CA 1
ATOM 1672 C C . LEU A 1 211 ? -4.957 -8.985 5.302 1.00 96.75 211 LEU A C 1
ATOM 1674 O O . LEU A 1 211 ? -4.426 -9.496 4.318 1.00 96.75 211 LEU A O 1
ATOM 1678 N N . GLU A 1 212 ? -6.197 -8.494 5.254 1.00 96.06 212 GLU A N 1
ATOM 1679 C CA . GLU A 1 212 ? -6.989 -8.504 4.019 1.00 96.06 212 GLU A CA 1
ATOM 1680 C C . GLU A 1 212 ? -6.332 -7.649 2.926 1.00 96.06 212 GLU A C 1
ATOM 1682 O O . GLU A 1 212 ? -6.143 -8.107 1.797 1.00 96.06 212 GLU A O 1
ATOM 1687 N N . TRP A 1 213 ? -5.903 -6.431 3.258 1.00 97.44 213 TRP A N 1
ATOM 1688 C CA . TRP A 1 213 ? -5.208 -5.567 2.303 1.00 97.44 213 TRP A CA 1
ATOM 1689 C C . TRP A 1 213 ? -3.804 -6.065 1.955 1.00 97.44 213 TRP A C 1
ATOM 1691 O O . TRP A 1 213 ? -3.368 -5.879 0.819 1.00 97.44 213 TRP A O 1
ATOM 1701 N N . PHE A 1 214 ? -3.122 -6.765 2.868 1.00 98.12 214 PHE A N 1
ATOM 1702 C CA . PHE A 1 214 ? -1.892 -7.491 2.551 1.00 98.12 214 PHE A CA 1
ATOM 1703 C C . PHE A 1 214 ? -2.138 -8.528 1.452 1.00 98.12 214 PHE A C 1
ATOM 1705 O O . PHE A 1 214 ? -1.382 -8.612 0.480 1.00 98.12 214 PHE A O 1
ATOM 1712 N N . PHE A 1 215 ? -3.221 -9.295 1.577 1.00 98.06 215 PHE A N 1
ATOM 1713 C CA . PHE A 1 215 ? -3.601 -10.292 0.588 1.00 98.06 215 PHE A CA 1
ATOM 1714 C C . PHE A 1 215 ? -3.945 -9.656 -0.762 1.00 98.06 215 PHE A C 1
ATOM 1716 O O . PHE A 1 215 ? -3.434 -10.097 -1.790 1.00 98.06 215 PHE A O 1
ATOM 1723 N N . ILE A 1 216 ? -4.737 -8.579 -0.763 1.00 98.38 216 ILE A N 1
ATOM 1724 C CA . ILE A 1 216 ? -5.072 -7.820 -1.977 1.00 98.38 216 ILE A CA 1
ATOM 1725 C C . ILE A 1 216 ? -3.800 -7.309 -2.664 1.00 98.38 216 ILE A C 1
ATOM 1727 O O . ILE A 1 216 ? -3.605 -7.571 -3.851 1.00 98.38 216 ILE A O 1
ATOM 1731 N N . TYR A 1 217 ? -2.912 -6.639 -1.921 1.00 98.50 217 TYR A N 1
ATOM 1732 C CA . TYR A 1 217 ? -1.643 -6.123 -2.442 1.00 98.50 217 TYR A CA 1
ATOM 1733 C C . TYR A 1 217 ? -0.800 -7.237 -3.062 1.00 98.50 217 TYR A C 1
ATOM 1735 O O . TYR A 1 217 ? -0.276 -7.087 -4.160 1.00 98.50 217 TYR A O 1
ATOM 1743 N N . THR A 1 218 ? -0.721 -8.383 -2.386 1.00 98.25 218 THR A N 1
ATOM 1744 C CA . THR A 1 218 ? 0.015 -9.559 -2.857 1.00 98.25 218 THR A CA 1
ATOM 1745 C C . THR A 1 218 ? -0.500 -10.058 -4.207 1.00 98.25 218 THR A C 1
ATOM 1747 O O . THR A 1 218 ? 0.291 -10.302 -5.119 1.00 98.25 218 THR A O 1
ATOM 1750 N N . LEU A 1 219 ? -1.822 -10.197 -4.356 1.00 98.31 219 LEU A N 1
ATOM 1751 C CA . LEU A 1 219 ? -2.429 -10.665 -5.603 1.00 98.31 219 LEU A CA 1
ATOM 1752 C C . LEU A 1 219 ? -2.211 -9.673 -6.748 1.00 98.31 219 LEU A C 1
ATOM 1754 O O . LEU A 1 219 ? -1.896 -10.095 -7.866 1.00 98.31 219 LEU A O 1
ATOM 1758 N N . PHE A 1 220 ? -2.343 -8.374 -6.466 1.00 97.81 220 PHE A N 1
ATOM 1759 C CA . PHE A 1 220 ? -2.064 -7.320 -7.436 1.00 97.81 220 PHE A CA 1
ATOM 1760 C C . PHE A 1 220 ? -0.598 -7.295 -7.847 1.00 97.81 220 PHE A C 1
ATOM 1762 O O . PHE A 1 220 ? -0.334 -7.297 -9.042 1.00 97.81 220 PHE A O 1
ATOM 1769 N N . LEU A 1 221 ? 0.343 -7.325 -6.900 1.00 98.19 221 LEU A N 1
ATOM 1770 C CA . LEU A 1 221 ? 1.774 -7.355 -7.202 1.00 98.19 221 LEU A CA 1
ATOM 1771 C C . LEU A 1 221 ? 2.116 -8.562 -8.082 1.00 98.19 221 LEU A C 1
ATOM 1773 O O . LEU A 1 221 ? 2.784 -8.405 -9.099 1.00 98.19 221 LEU A O 1
ATOM 1777 N N . GLY A 1 222 ? 1.586 -9.744 -7.745 1.00 98.00 222 GLY A N 1
ATOM 1778 C CA . GLY A 1 222 ? 1.768 -10.952 -8.550 1.00 98.00 222 GLY A CA 1
ATOM 1779 C C . GLY A 1 222 ? 1.254 -10.790 -9.982 1.00 98.00 222 GLY A C 1
ATOM 1780 O O . GLY A 1 222 ? 1.946 -11.159 -10.922 1.00 98.00 222 GLY A O 1
ATOM 1781 N N . TYR A 1 223 ? 0.087 -10.172 -10.175 1.00 98.31 223 TYR A N 1
ATOM 1782 C CA . TYR A 1 223 ? -0.440 -9.902 -11.515 1.00 98.31 223 TYR A CA 1
ATOM 1783 C C . TYR A 1 223 ? 0.357 -8.827 -12.268 1.00 98.31 223 TYR A C 1
ATOM 1785 O O . TYR A 1 223 ? 0.743 -9.045 -13.413 1.00 98.31 223 TYR A O 1
ATOM 1793 N N . LEU A 1 224 ? 0.626 -7.680 -11.638 1.00 97.00 224 LEU A N 1
ATOM 1794 C CA . LEU A 1 224 ? 1.352 -6.567 -12.255 1.00 97.00 224 LEU A CA 1
ATOM 1795 C C . LEU A 1 224 ? 2.766 -6.985 -12.668 1.00 97.00 224 LEU A C 1
ATOM 1797 O O . LEU A 1 224 ? 3.227 -6.572 -13.724 1.00 97.00 224 LEU A O 1
ATOM 1801 N N . SER A 1 225 ? 3.409 -7.867 -11.895 1.00 95.75 225 SER A N 1
ATOM 1802 C CA . SER A 1 225 ? 4.738 -8.400 -12.211 1.00 95.75 225 SER A CA 1
ATOM 1803 C C . SER A 1 225 ? 4.808 -9.195 -13.518 1.00 95.75 225 SER A C 1
ATOM 1805 O O . SER A 1 225 ? 5.891 -9.358 -14.063 1.00 95.75 225 SER A O 1
ATOM 1807 N N . VAL A 1 226 ? 3.677 -9.683 -14.039 1.00 95.56 226 VAL A N 1
ATOM 1808 C CA . VAL A 1 226 ? 3.622 -10.464 -15.288 1.00 95.56 226 VAL A CA 1
ATOM 1809 C C . VAL A 1 226 ? 2.706 -9.855 -16.346 1.00 95.56 226 VAL A C 1
ATOM 1811 O O . VAL A 1 226 ? 2.567 -10.411 -17.435 1.00 95.56 226 VAL A O 1
ATOM 1814 N N . ASN A 1 227 ? 2.051 -8.733 -16.045 1.00 96.69 227 ASN A N 1
ATOM 1815 C CA . ASN A 1 227 ? 1.211 -8.045 -17.009 1.00 96.69 227 ASN A CA 1
ATOM 1816 C C . ASN A 1 227 ? 2.099 -7.394 -18.078 1.00 96.69 227 ASN A C 1
ATOM 1818 O O . ASN A 1 227 ? 2.970 -6.586 -17.762 1.00 96.69 227 ASN A O 1
ATOM 1822 N N . TYR A 1 228 ? 1.842 -7.723 -19.345 1.00 94.62 228 TYR A N 1
ATOM 1823 C CA . TYR A 1 228 ? 2.680 -7.284 -20.460 1.00 94.62 228 TYR A CA 1
ATOM 1824 C C . TYR A 1 228 ? 2.805 -5.752 -20.559 1.00 94.62 228 TYR A C 1
ATOM 1826 O O . TYR A 1 228 ? 3.906 -5.255 -20.770 1.00 94.62 228 TYR A O 1
ATOM 1834 N N . PHE A 1 229 ? 1.714 -5.003 -20.342 1.00 94.19 229 PHE A N 1
ATOM 1835 C CA . PHE A 1 229 ? 1.743 -3.534 -20.353 1.00 94.19 229 PHE A CA 1
ATOM 1836 C C . PHE A 1 229 ? 2.685 -2.995 -19.278 1.00 94.19 229 PHE A C 1
ATOM 1838 O O . PHE A 1 229 ? 3.562 -2.194 -19.573 1.00 94.19 229 PHE A O 1
ATOM 1845 N N . VAL A 1 230 ? 2.554 -3.486 -18.044 1.00 93.94 230 VAL A N 1
ATOM 1846 C CA . VAL A 1 230 ? 3.393 -3.044 -16.921 1.00 93.94 230 VAL A CA 1
ATOM 1847 C C . VAL A 1 230 ? 4.862 -3.364 -17.177 1.00 93.94 230 VAL A C 1
ATOM 1849 O O . VAL A 1 230 ? 5.711 -2.489 -17.035 1.00 93.94 230 VAL A O 1
ATOM 1852 N N . VAL A 1 231 ? 5.168 -4.600 -17.581 1.00 92.44 231 VAL A N 1
ATOM 1853 C CA . VAL A 1 231 ? 6.549 -5.029 -17.846 1.00 92.44 231 VAL A CA 1
ATOM 1854 C C . VAL A 1 231 ? 7.174 -4.190 -18.956 1.00 92.44 231 VAL A C 1
ATOM 1856 O O . VAL A 1 231 ? 8.309 -3.734 -18.810 1.00 92.44 231 VAL A O 1
ATOM 1859 N N . ARG A 1 232 ? 6.435 -3.954 -20.044 1.00 90.94 232 ARG A N 1
ATOM 1860 C CA . ARG A 1 232 ? 6.904 -3.152 -21.170 1.00 90.94 232 ARG A CA 1
ATOM 1861 C C . ARG A 1 232 ? 7.130 -1.695 -20.777 1.00 90.94 232 ARG A C 1
ATOM 1863 O O . ARG A 1 232 ? 8.245 -1.214 -20.937 1.00 90.94 232 ARG A O 1
ATOM 1870 N N . SER A 1 233 ? 6.122 -1.026 -20.214 1.00 90.75 233 SER A N 1
ATOM 1871 C CA . SER A 1 233 ? 6.213 0.394 -19.856 1.00 90.75 233 SER A CA 1
ATOM 1872 C C . SER A 1 233 ? 7.309 0.666 -18.831 1.00 90.75 233 SER A C 1
ATOM 1874 O O . SER A 1 233 ? 8.075 1.606 -18.999 1.00 90.75 233 SER A O 1
ATOM 1876 N N . LEU A 1 234 ? 7.449 -0.184 -17.807 1.00 88.69 234 LEU A N 1
ATOM 1877 C CA . LEU A 1 234 ? 8.519 -0.017 -16.823 1.00 88.69 234 LEU A CA 1
ATOM 1878 C C . LEU A 1 234 ? 9.903 -0.303 -17.412 1.00 88.69 234 LEU A C 1
ATOM 1880 O O . LEU A 1 234 ? 10.871 0.327 -17.004 1.00 88.69 234 LEU A O 1
ATOM 1884 N N . SER A 1 235 ? 10.021 -1.222 -18.371 1.00 87.75 235 SER A N 1
ATOM 1885 C CA . SER A 1 235 ? 11.294 -1.456 -19.062 1.00 87.75 235 SER A CA 1
ATOM 1886 C C . SER A 1 235 ? 11.679 -0.273 -19.959 1.00 87.75 235 SER A C 1
ATOM 1888 O O . SER A 1 235 ? 12.843 0.116 -19.995 1.00 87.75 235 SER A O 1
ATOM 1890 N N . GLU A 1 236 ? 10.714 0.323 -20.662 1.00 88.69 236 GLU A N 1
ATOM 1891 C CA . GLU A 1 236 ? 10.932 1.522 -21.482 1.00 88.69 236 GLU A CA 1
ATOM 1892 C C . GLU A 1 236 ? 11.329 2.722 -20.601 1.00 88.69 236 GLU A C 1
ATOM 1894 O O . GLU A 1 236 ? 12.320 3.394 -20.881 1.00 88.69 236 GLU A O 1
ATOM 1899 N N . GLU A 1 237 ? 10.610 2.952 -19.496 1.00 87.50 237 GLU A N 1
ATOM 1900 C CA . GLU A 1 237 ? 10.816 4.108 -18.613 1.00 87.50 237 GLU A CA 1
ATOM 1901 C C . GLU A 1 237 ? 12.057 3.976 -17.720 1.00 87.50 237 GLU A C 1
ATOM 1903 O O . GLU A 1 237 ? 12.838 4.918 -17.598 1.00 87.50 237 GLU A O 1
ATOM 1908 N N . LEU A 1 238 ? 12.260 2.815 -17.091 1.00 83.62 238 LEU A N 1
ATOM 1909 C CA . LEU A 1 238 ? 13.302 2.638 -16.074 1.00 83.62 238 LEU A CA 1
ATOM 1910 C C . LEU A 1 238 ? 14.611 2.092 -16.647 1.00 83.62 238 LEU A C 1
ATOM 1912 O O . LEU A 1 238 ? 15.666 2.337 -16.068 1.00 83.62 238 LEU A O 1
ATOM 1916 N N . LEU A 1 239 ? 14.560 1.350 -17.760 1.00 82.12 239 LEU A N 1
ATOM 1917 C CA . LEU A 1 239 ? 15.735 0.698 -18.362 1.00 82.12 239 LEU A CA 1
ATOM 1918 C C . LEU A 1 239 ? 16.137 1.311 -19.703 1.00 82.12 239 LEU A C 1
ATOM 1920 O O . LEU A 1 239 ? 17.085 0.834 -20.323 1.00 82.12 239 LEU A O 1
ATOM 1924 N N . SER A 1 240 ? 15.429 2.355 -20.156 1.00 82.94 240 SER A N 1
ATOM 1925 C CA . SER A 1 240 ? 15.632 2.970 -21.475 1.00 82.94 240 SER A CA 1
ATOM 1926 C C . SER A 1 240 ? 15.590 1.945 -22.619 1.00 82.94 240 SER A C 1
ATOM 1928 O O . SER A 1 240 ? 16.283 2.096 -23.626 1.00 82.94 240 SER A O 1
ATOM 1930 N N . ALA A 1 241 ? 14.814 0.869 -22.450 1.00 82.38 241 ALA A N 1
ATOM 1931 C CA . ALA A 1 241 ? 14.670 -0.162 -23.465 1.00 82.38 241 ALA A CA 1
ATOM 1932 C C . ALA A 1 241 ? 13.827 0.366 -24.634 1.00 82.38 241 ALA A C 1
ATOM 1934 O O . ALA A 1 241 ? 12.774 0.962 -24.422 1.00 82.38 241 ALA A O 1
ATOM 1935 N N . ASP A 1 242 ? 14.269 0.121 -25.868 1.00 83.19 242 ASP A N 1
ATOM 1936 C CA . ASP A 1 242 ? 13.523 0.506 -27.067 1.00 83.19 242 ASP A CA 1
ATOM 1937 C C . ASP A 1 242 ? 12.780 -0.703 -27.648 1.00 83.19 242 ASP A C 1
ATOM 1939 O O . ASP A 1 242 ? 13.382 -1.620 -28.209 1.00 83.19 242 ASP A O 1
ATOM 1943 N N . TYR A 1 243 ? 11.454 -0.690 -27.509 1.00 83.38 243 TYR A N 1
ATOM 1944 C CA . TYR A 1 243 ? 10.542 -1.684 -28.081 1.00 83.38 243 TYR A CA 1
ATOM 1945 C C . TYR A 1 243 ? 9.636 -1.081 -29.165 1.00 83.38 243 TYR A C 1
ATOM 1947 O O . TYR A 1 243 ? 8.578 -1.628 -29.484 1.00 83.38 243 TYR A O 1
ATOM 1955 N N . THR A 1 244 ? 10.011 0.058 -29.755 1.00 79.69 244 THR A N 1
ATOM 1956 C CA . THR A 1 244 ? 9.204 0.718 -30.799 1.00 79.69 244 THR A CA 1
ATOM 1957 C C . THR A 1 244 ? 8.982 -0.170 -32.024 1.00 79.69 244 THR A C 1
ATOM 1959 O O . THR A 1 244 ? 7.906 -0.128 -32.620 1.00 79.69 244 THR A O 1
ATOM 1962 N N . GLN A 1 245 ? 9.967 -1.001 -32.378 1.00 77.81 245 GLN A N 1
ATOM 1963 C CA . GLN A 1 245 ? 9.908 -1.915 -33.528 1.00 77.81 245 GLN A CA 1
ATOM 1964 C C . GLN A 1 245 ? 10.055 -3.398 -33.157 1.00 77.81 245 GLN A C 1
ATOM 1966 O O . GLN A 1 245 ? 10.093 -4.254 -34.041 1.00 77.81 245 GLN A O 1
ATOM 1971 N N . SER A 1 246 ? 10.135 -3.725 -31.867 1.00 81.69 246 SER A N 1
ATOM 1972 C CA . SER A 1 246 ? 10.336 -5.092 -31.384 1.00 81.69 246 SER A CA 1
ATOM 1973 C C . SER A 1 246 ? 9.486 -5.390 -30.157 1.00 81.69 246 SER A C 1
ATOM 1975 O O . SER A 1 246 ? 9.059 -4.491 -29.442 1.00 81.69 246 SER A O 1
ATOM 1977 N N . ASP A 1 247 ? 9.238 -6.670 -29.904 1.00 82.12 247 ASP A N 1
ATOM 1978 C CA . ASP A 1 247 ? 8.573 -7.104 -28.678 1.00 82.12 247 ASP A CA 1
ATOM 1979 C C . ASP A 1 247 ? 9.564 -7.125 -27.497 1.00 82.12 247 ASP A C 1
ATOM 1981 O O . ASP A 1 247 ? 10.780 -7.220 -27.691 1.00 82.12 247 ASP A O 1
ATOM 1985 N N . VAL A 1 248 ? 9.045 -7.072 -26.269 1.00 84.88 248 VAL A N 1
ATOM 1986 C CA . VAL A 1 248 ? 9.830 -7.312 -25.052 1.00 84.88 248 VAL A CA 1
ATOM 1987 C C . VAL A 1 248 ? 10.435 -8.722 -25.135 1.00 84.88 248 VAL A C 1
ATOM 1989 O O . VAL A 1 248 ? 9.751 -9.649 -25.589 1.00 84.88 248 VAL A O 1
ATOM 1992 N N . PRO A 1 249 ? 11.681 -8.951 -24.680 1.00 84.31 249 PRO A N 1
ATOM 1993 C CA . PRO A 1 249 ? 12.227 -10.296 -24.555 1.00 84.31 249 PRO A CA 1
ATOM 1994 C C . PRO A 1 249 ? 11.262 -11.218 -23.799 1.00 84.31 249 PRO A C 1
ATOM 1996 O O . PRO A 1 249 ? 10.789 -10.890 -22.714 1.00 84.31 249 PRO A O 1
ATOM 1999 N N . PHE A 1 250 ? 10.953 -12.376 -24.390 1.00 84.31 250 PHE A N 1
ATOM 2000 C CA . PHE A 1 250 ? 9.932 -13.305 -23.885 1.00 84.31 250 PHE A CA 1
ATOM 2001 C C . PHE A 1 250 ? 8.508 -12.713 -23.790 1.00 84.31 250 PHE A C 1
ATOM 2003 O O . PHE A 1 250 ? 7.695 -13.202 -23.008 1.00 84.31 250 PHE A O 1
ATOM 2010 N N . GLY A 1 251 ? 8.156 -11.716 -24.610 1.00 87.31 251 GLY A N 1
ATOM 2011 C CA . GLY A 1 251 ? 6.829 -11.082 -24.634 1.00 87.31 251 GLY A CA 1
ATOM 2012 C C . GLY A 1 251 ? 5.669 -12.080 -24.715 1.00 87.31 251 GLY A C 1
ATOM 2013 O O . GLY A 1 251 ? 4.706 -11.981 -23.954 1.00 87.31 251 GLY A O 1
ATOM 2014 N N . TRP A 1 252 ? 5.811 -13.130 -25.533 1.00 90.62 252 TRP A N 1
ATOM 2015 C CA . TRP A 1 252 ? 4.851 -14.240 -25.632 1.00 90.62 252 TRP A CA 1
ATOM 2016 C C . TRP A 1 252 ? 4.527 -14.889 -24.274 1.00 90.62 252 TRP A C 1
ATOM 2018 O O . TRP A 1 252 ? 3.376 -15.239 -24.011 1.00 90.62 252 TRP A O 1
ATOM 2028 N N . MET A 1 253 ? 5.518 -15.028 -23.390 1.00 94.19 253 MET A N 1
ATOM 2029 C CA . MET A 1 253 ? 5.340 -15.606 -22.060 1.00 94.19 253 MET A CA 1
ATOM 2030 C C . MET A 1 253 ? 4.543 -14.653 -21.170 1.00 94.19 253 MET A C 1
ATOM 2032 O O . MET A 1 253 ? 3.633 -15.101 -20.476 1.00 94.19 253 MET A O 1
ATOM 2036 N N . PHE A 1 254 ? 4.824 -13.349 -21.218 1.00 94.38 254 PHE A N 1
ATOM 2037 C CA . PHE A 1 254 ? 4.047 -12.350 -20.482 1.00 94.38 254 PHE A CA 1
ATOM 2038 C C . PHE A 1 254 ? 2.599 -12.272 -20.974 1.00 94.38 254 PHE A C 1
ATOM 2040 O O . PHE A 1 254 ? 1.691 -12.177 -20.153 1.00 94.38 254 PHE A O 1
ATOM 2047 N N . TYR A 1 255 ? 2.341 -12.423 -22.277 1.00 94.00 255 TYR A N 1
ATOM 2048 C CA . TYR A 1 255 ? 0.972 -12.551 -22.786 1.00 94.00 255 TYR A CA 1
ATOM 2049 C C . TYR A 1 255 ? 0.243 -13.771 -22.210 1.00 94.00 255 TYR A C 1
ATOM 2051 O O . TYR A 1 255 ? -0.906 -13.647 -21.783 1.00 94.00 255 TYR A O 1
ATOM 2059 N N . ILE A 1 256 ? 0.900 -14.936 -22.142 1.00 96.06 256 ILE A N 1
ATOM 2060 C CA . ILE A 1 256 ? 0.316 -16.140 -21.530 1.00 96.06 256 ILE A CA 1
ATOM 2061 C C . ILE A 1 256 ? 0.068 -15.921 -20.034 1.00 96.06 256 ILE A C 1
ATOM 2063 O O . ILE A 1 256 ? -1.037 -16.170 -19.551 1.00 96.06 256 ILE A O 1
ATOM 2067 N N . LEU A 1 257 ? 1.077 -15.452 -19.295 1.00 96.19 257 LEU A N 1
ATOM 2068 C CA . LEU A 1 257 ? 1.004 -15.273 -17.844 1.00 96.19 257 LEU A CA 1
ATOM 2069 C C . LEU A 1 257 ? -0.037 -14.230 -17.441 1.00 96.19 257 LEU A C 1
ATOM 2071 O O . LEU A 1 257 ? -0.763 -14.451 -16.472 1.00 96.19 257 LEU A O 1
ATOM 2075 N N . MET A 1 258 ? -0.159 -13.147 -18.208 1.00 95.62 258 MET A N 1
ATOM 2076 C CA . MET A 1 258 ? -1.162 -12.112 -17.993 1.00 95.62 258 MET A CA 1
ATOM 2077 C C . MET A 1 258 ? -2.577 -12.696 -17.953 1.00 95.62 258 MET A C 1
ATOM 2079 O O . MET A 1 258 ? -3.338 -12.313 -17.079 1.00 95.62 258 MET A O 1
ATOM 2083 N N . PHE A 1 259 ? -2.927 -13.655 -18.818 1.00 97.38 259 PHE A N 1
ATOM 2084 C CA . PHE A 1 259 ? -4.234 -14.328 -18.757 1.00 97.38 259 PHE A CA 1
ATOM 2085 C C . PHE A 1 259 ? -4.265 -15.511 -17.782 1.00 97.38 259 PHE A C 1
ATOM 2087 O O . PHE A 1 259 ? -5.280 -15.742 -17.122 1.00 97.38 259 PHE A O 1
ATOM 2094 N N . ALA A 1 260 ? -3.168 -16.259 -17.662 1.00 97.75 260 ALA A N 1
ATOM 2095 C CA . ALA A 1 260 ? -3.107 -17.436 -16.804 1.00 97.75 260 ALA A CA 1
ATOM 2096 C C . ALA A 1 260 ? -3.239 -17.078 -15.315 1.00 97.75 260 ALA A C 1
ATOM 2098 O O . ALA A 1 260 ? -3.982 -17.745 -14.598 1.00 97.75 260 ALA A O 1
ATOM 2099 N N . VAL A 1 261 ? -2.573 -16.019 -14.842 1.00 97.38 261 VAL A N 1
ATOM 2100 C CA . VAL A 1 261 ? -2.594 -15.621 -13.423 1.00 97.38 261 VAL A CA 1
ATOM 2101 C C . VAL A 1 261 ? -4.011 -15.269 -12.933 1.00 97.38 261 VAL A C 1
ATOM 2103 O O . VAL A 1 261 ? -4.450 -15.864 -11.945 1.00 97.38 261 VAL A O 1
ATOM 2106 N N . PRO A 1 262 ? -4.789 -14.399 -13.608 1.00 97.56 262 PRO A N 1
ATOM 2107 C CA . PRO A 1 262 ? -6.184 -14.150 -13.255 1.00 97.56 262 PRO A CA 1
ATOM 2108 C C . PRO A 1 262 ? -7.058 -15.405 -13.300 1.00 97.56 262 PRO A C 1
ATOM 2110 O O . PRO A 1 262 ? -7.870 -15.610 -12.399 1.00 97.56 262 PRO A O 1
ATOM 2113 N N . LEU A 1 263 ? -6.880 -16.279 -14.300 1.00 98.06 263 LEU A N 1
ATOM 2114 C CA . LEU A 1 263 ? -7.626 -17.540 -14.382 1.00 98.06 263 LEU A CA 1
ATOM 2115 C C . LEU A 1 263 ? -7.309 -18.465 -13.202 1.00 98.06 263 LEU A C 1
ATOM 2117 O O . LEU A 1 263 ? -8.221 -19.071 -12.640 1.00 98.06 263 LEU A O 1
ATOM 2121 N N . VAL A 1 264 ? -6.045 -18.531 -12.776 1.00 97.62 264 VAL A N 1
ATOM 2122 C CA . VAL A 1 264 ? -5.636 -19.257 -11.567 1.00 97.62 264 VAL A CA 1
ATOM 2123 C C . VAL A 1 264 ? -6.278 -18.643 -10.323 1.00 97.62 264 VAL A C 1
ATOM 2125 O O . VAL A 1 264 ? -6.807 -19.388 -9.497 1.00 97.62 264 VAL A O 1
ATOM 2128 N N . TYR A 1 265 ? -6.304 -17.312 -10.193 1.00 97.69 265 TYR A N 1
ATOM 2129 C CA . TYR A 1 265 ? -6.987 -16.637 -9.082 1.00 97.69 265 TYR A CA 1
ATOM 2130 C C . TYR A 1 265 ? -8.485 -16.963 -9.059 1.00 97.69 265 TYR A C 1
ATOM 2132 O O . TYR A 1 265 ? -9.017 -17.339 -8.015 1.00 97.69 265 TYR A O 1
ATOM 2140 N N . ILE A 1 266 ? -9.171 -16.894 -10.202 1.00 98.25 266 ILE A N 1
ATOM 2141 C CA . ILE A 1 266 ? -10.598 -17.228 -10.316 1.00 98.25 266 ILE A CA 1
ATOM 2142 C C . ILE A 1 266 ? -10.831 -18.706 -9.976 1.00 98.25 266 ILE A C 1
ATOM 2144 O O . ILE A 1 266 ? -11.661 -19.027 -9.132 1.00 98.25 266 ILE A O 1
ATOM 2148 N N . PHE A 1 267 ? -10.067 -19.628 -10.556 1.00 98.00 267 PHE A N 1
ATOM 2149 C CA . PHE A 1 267 ? -10.238 -21.055 -10.289 1.00 98.00 267 PHE A CA 1
ATOM 2150 C C . PHE A 1 267 ? -9.986 -21.404 -8.814 1.00 98.00 267 PHE A C 1
ATOM 2152 O O . PHE A 1 267 ? -10.793 -22.085 -8.173 1.00 98.00 267 PHE A O 1
ATOM 2159 N N . TYR A 1 268 ? -8.884 -20.911 -8.244 1.00 96.81 268 TYR A N 1
ATOM 2160 C CA . TYR A 1 268 ? -8.526 -21.193 -6.856 1.00 96.81 268 TYR A CA 1
ATOM 2161 C C . TYR A 1 268 ? -9.485 -20.522 -5.867 1.00 96.81 268 TYR A C 1
ATOM 2163 O O . TYR A 1 268 ? -9.836 -21.123 -4.848 1.00 96.81 268 TYR A O 1
ATOM 2171 N N . SER A 1 269 ? -9.970 -19.318 -6.173 1.00 97.06 269 SER A N 1
ATOM 2172 C CA . SER A 1 269 ? -10.977 -18.633 -5.358 1.00 97.06 269 SER A CA 1
ATOM 2173 C C . SER A 1 269 ? -12.316 -19.365 -5.343 1.00 97.06 269 SER A C 1
ATOM 2175 O O . SER A 1 269 ? -12.914 -19.482 -4.276 1.00 97.06 269 SER A O 1
ATOM 2177 N N . LEU A 1 270 ? -12.751 -19.946 -6.468 1.00 97.31 270 LEU A N 1
ATOM 2178 C CA . LEU A 1 270 ? -13.945 -20.795 -6.522 1.00 97.31 270 LEU A CA 1
ATOM 2179 C C . LEU A 1 270 ? -13.760 -22.079 -5.701 1.00 97.31 270 LEU A C 1
ATOM 2181 O O . LEU A 1 270 ? -14.636 -22.440 -4.915 1.00 97.31 270 LEU A O 1
ATOM 2185 N N . LYS A 1 271 ? -12.595 -22.731 -5.813 1.00 96.81 271 LYS A N 1
ATOM 2186 C CA . LYS A 1 271 ? -12.271 -23.945 -5.045 1.00 96.81 271 LYS A CA 1
ATOM 2187 C C . LYS A 1 271 ? -12.220 -23.690 -3.535 1.00 96.81 271 LYS A C 1
ATOM 2189 O O . LYS A 1 271 ? -12.680 -24.519 -2.755 1.00 96.81 271 LYS A O 1
ATOM 2194 N N . THR A 1 272 ? -11.659 -22.556 -3.122 1.00 94.19 272 THR A N 1
ATOM 2195 C CA . THR A 1 272 ? -11.478 -22.194 -1.703 1.00 94.19 272 THR A CA 1
ATOM 2196 C C . THR A 1 272 ? -12.601 -21.330 -1.134 1.00 94.19 272 THR A C 1
ATOM 2198 O O . THR A 1 272 ? -12.594 -21.040 0.059 1.00 94.19 272 THR A O 1
ATOM 2201 N N . LYS A 1 273 ? -1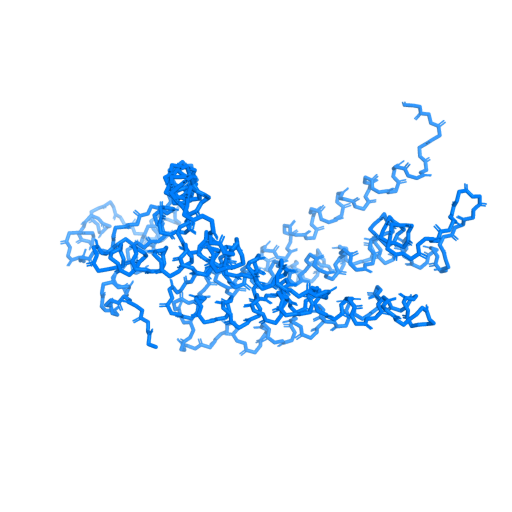3.575 -20.930 -1.962 1.00 95.19 273 LYS A N 1
ATOM 2202 C CA . LYS A 1 273 ? -14.645 -19.976 -1.624 1.00 95.19 273 LYS A CA 1
ATOM 2203 C C . LYS A 1 273 ? -14.116 -18.625 -1.108 1.00 95.19 273 LYS A C 1
ATOM 2205 O O . LYS A 1 273 ? -14.764 -17.967 -0.296 1.00 95.19 273 LYS A O 1
ATOM 2210 N N . ASN A 1 274 ? -12.948 -18.196 -1.590 1.00 95.19 274 ASN A N 1
ATOM 2211 C CA . ASN A 1 274 ? -12.326 -16.929 -1.208 1.00 95.19 274 ASN A CA 1
ATOM 2212 C C . ASN A 1 274 ? -12.862 -15.776 -2.074 1.00 95.19 274 ASN A C 1
ATOM 2214 O O . ASN A 1 274 ? -12.470 -15.617 -3.227 1.00 95.19 274 ASN A O 1
ATOM 2218 N N . ARG A 1 275 ? -13.747 -14.947 -1.509 1.00 95.44 275 ARG A N 1
ATOM 2219 C CA . ARG A 1 275 ? -14.384 -13.830 -2.233 1.00 95.44 275 ARG A CA 1
ATOM 2220 C C . ARG A 1 275 ? -13.386 -12.771 -2.699 1.00 95.44 275 ARG A C 1
ATOM 2222 O O . ARG A 1 275 ? -13.473 -12.326 -3.838 1.00 95.44 275 ARG A O 1
ATOM 2229 N N . THR A 1 276 ? -12.432 -12.397 -1.851 1.00 95.94 276 THR A N 1
ATOM 2230 C CA . THR A 1 276 ? -11.437 -11.361 -2.159 1.00 95.94 276 THR A CA 1
ATOM 2231 C C . THR A 1 276 ? -10.601 -11.763 -3.372 1.00 95.94 276 THR A C 1
ATOM 2233 O O . THR A 1 276 ? -10.487 -10.996 -4.325 1.00 95.94 276 THR A O 1
ATOM 2236 N N . MET A 1 277 ? -10.107 -13.004 -3.410 1.00 97.44 277 MET A N 1
ATOM 2237 C CA . MET A 1 277 ? -9.355 -13.507 -4.563 1.00 97.44 277 MET A CA 1
ATOM 2238 C C . MET A 1 277 ? -10.212 -13.599 -5.835 1.00 97.44 277 MET A C 1
ATOM 2240 O O . MET A 1 277 ? -9.696 -13.349 -6.921 1.00 97.44 277 MET A O 1
ATOM 2244 N N . LEU A 1 278 ? -11.509 -13.906 -5.717 1.00 98.00 278 LEU A N 1
ATOM 2245 C CA . LEU A 1 278 ? -12.422 -13.931 -6.864 1.00 98.00 278 LEU A CA 1
ATOM 2246 C C . LEU A 1 278 ? -12.589 -12.537 -7.480 1.00 98.00 278 LEU A C 1
ATOM 2248 O O . LEU A 1 278 ? -12.497 -12.393 -8.697 1.00 98.00 278 LEU A O 1
ATOM 2252 N N . TYR A 1 279 ? -12.795 -11.510 -6.649 1.00 97.62 279 TYR A N 1
ATOM 2253 C CA . TYR A 1 279 ? -12.926 -10.130 -7.119 1.00 97.62 279 TYR A CA 1
ATOM 2254 C C . TYR A 1 279 ? -11.640 -9.618 -7.759 1.00 97.62 279 TYR A C 1
ATOM 2256 O O . TYR A 1 279 ? -11.694 -9.051 -8.850 1.00 97.62 279 TYR A O 1
ATOM 2264 N N . ILE A 1 280 ? -10.486 -9.866 -7.129 1.00 98.00 280 ILE A N 1
ATOM 2265 C CA . ILE A 1 280 ? -9.200 -9.481 -7.716 1.00 98.00 280 ILE A CA 1
ATOM 2266 C C . ILE A 1 280 ? -8.942 -10.253 -9.011 1.00 98.00 280 ILE A C 1
ATOM 2268 O O . ILE A 1 280 ? -8.543 -9.638 -9.989 1.00 98.00 280 ILE A O 1
ATOM 2272 N N . GLY A 1 281 ? -9.240 -11.555 -9.067 1.00 97.69 281 GLY A N 1
ATOM 2273 C CA . GLY A 1 281 ? -9.121 -12.355 -10.288 1.00 97.69 281 GLY A CA 1
ATOM 2274 C C . GLY A 1 281 ? -9.996 -11.842 -11.435 1.00 97.69 281 GLY A C 1
ATOM 2275 O O . GLY A 1 281 ? -9.527 -11.728 -12.562 1.00 97.69 281 GLY A O 1
ATOM 2276 N N . GLY A 1 282 ? -11.250 -11.469 -11.161 1.00 98.12 282 GLY A N 1
ATOM 2277 C CA . GLY A 1 282 ? -12.127 -10.860 -12.166 1.00 98.12 282 GLY A CA 1
ATOM 2278 C C . GLY A 1 282 ? -11.613 -9.503 -12.657 1.00 98.12 282 GLY A C 1
ATOM 2279 O O . GLY A 1 282 ? -11.599 -9.241 -13.860 1.00 98.12 282 GLY A O 1
ATOM 2280 N N . LEU A 1 283 ? -11.138 -8.658 -11.739 1.00 98.06 283 LEU A N 1
ATOM 2281 C CA . LEU A 1 283 ? -10.570 -7.352 -12.067 1.00 98.06 283 LEU A CA 1
ATOM 2282 C C . LEU A 1 283 ? -9.291 -7.476 -12.907 1.00 98.06 283 LEU A C 1
ATOM 2284 O O . LEU A 1 283 ? -9.162 -6.806 -13.929 1.00 98.06 283 LEU A O 1
ATOM 2288 N N . THR A 1 284 ? -8.356 -8.343 -12.515 1.00 98.19 284 THR A N 1
ATOM 2289 C CA . THR A 1 284 ? -7.106 -8.548 -13.258 1.00 98.19 284 THR A CA 1
ATOM 2290 C C . THR A 1 284 ? -7.345 -9.226 -14.604 1.00 98.19 284 THR A C 1
ATOM 2292 O O . THR A 1 284 ? -6.669 -8.900 -15.578 1.00 98.19 284 THR A O 1
ATOM 2295 N N . PHE A 1 285 ? -8.364 -10.081 -14.722 1.00 98.19 285 PHE A N 1
ATOM 2296 C CA . PHE A 1 285 ? -8.790 -10.627 -16.011 1.00 98.19 285 PHE A CA 1
ATOM 2297 C C . PHE A 1 285 ? -9.321 -9.530 -16.946 1.00 98.19 285 PHE A C 1
ATOM 2299 O O . PHE A 1 285 ? -8.935 -9.472 -18.113 1.00 98.19 285 PHE A O 1
ATOM 2306 N N . ALA A 1 286 ? -10.142 -8.605 -16.436 1.00 97.69 286 ALA A N 1
ATOM 2307 C CA . ALA A 1 286 ? -10.591 -7.448 -17.211 1.00 97.69 286 ALA A CA 1
ATOM 2308 C C . ALA A 1 286 ? -9.410 -6.566 -17.657 1.00 97.69 286 ALA A C 1
ATOM 2310 O O . ALA A 1 286 ? -9.339 -6.180 -18.824 1.00 97.69 286 ALA A O 1
ATOM 2311 N N . LEU A 1 287 ? -8.441 -6.315 -16.767 1.00 96.62 287 LEU A N 1
ATOM 2312 C CA . LEU A 1 287 ? -7.202 -5.605 -17.110 1.00 96.62 287 LEU A CA 1
ATOM 2313 C C . LEU A 1 287 ? -6.395 -6.336 -18.193 1.00 96.62 287 LEU A C 1
ATOM 2315 O O . LEU A 1 287 ? -5.824 -5.684 -19.058 1.00 96.62 287 LEU A O 1
ATOM 2319 N N . SER A 1 288 ? -6.392 -7.670 -18.196 1.00 97.19 288 SER A N 1
ATOM 2320 C CA . SER A 1 288 ? -5.694 -8.472 -19.212 1.00 97.19 288 SER A CA 1
ATOM 2321 C C . SER A 1 288 ? -6.295 -8.263 -20.599 1.00 97.19 288 SER A C 1
ATOM 2323 O O . SER A 1 288 ? -5.573 -8.079 -21.576 1.00 97.19 288 SER A O 1
ATOM 2325 N N . ILE A 1 289 ? -7.630 -8.227 -20.684 1.00 96.25 289 ILE A N 1
ATOM 2326 C CA . ILE A 1 289 ? -8.347 -7.923 -21.929 1.00 96.25 289 ILE A CA 1
ATOM 2327 C C . ILE A 1 289 ? -8.020 -6.502 -22.399 1.00 96.25 289 ILE A C 1
ATOM 2329 O O . ILE A 1 289 ? -7.777 -6.299 -23.587 1.00 96.25 289 ILE A O 1
ATOM 2333 N N . LEU A 1 290 ? -7.994 -5.524 -21.487 1.00 95.06 290 LEU A N 1
ATOM 2334 C CA . LEU A 1 290 ? -7.651 -4.138 -21.820 1.00 95.06 290 LEU A CA 1
ATOM 2335 C C . LEU A 1 290 ? -6.213 -4.015 -22.337 1.00 95.06 290 LEU A C 1
ATOM 2337 O O . LEU A 1 290 ? -6.009 -3.400 -23.379 1.00 95.06 290 LEU A O 1
ATOM 2341 N N . THR A 1 291 ? -5.240 -4.648 -21.676 1.00 94.56 291 THR A N 1
ATOM 2342 C CA . THR A 1 291 ? -3.848 -4.702 -22.143 1.00 94.56 291 THR A CA 1
ATOM 2343 C C . THR A 1 291 ? -3.744 -5.364 -23.516 1.00 94.56 291 THR A C 1
ATOM 2345 O O . THR A 1 291 ? -3.093 -4.828 -24.408 1.00 94.56 291 THR A O 1
ATOM 2348 N N . PHE A 1 292 ? -4.404 -6.507 -23.720 1.00 93.69 292 PHE A N 1
ATOM 2349 C CA . PHE A 1 292 ? -4.372 -7.194 -25.009 1.00 93.69 292 PHE A CA 1
ATOM 2350 C C . PHE A 1 292 ? -4.947 -6.318 -26.126 1.00 93.69 292 PHE A C 1
ATOM 2352 O O . PHE A 1 292 ? -4.326 -6.184 -27.180 1.00 93.69 292 PHE A O 1
ATOM 2359 N N . ARG A 1 293 ? -6.093 -5.669 -25.871 1.00 92.94 293 ARG A N 1
ATOM 2360 C CA . ARG A 1 293 ? -6.698 -4.714 -26.804 1.00 92.94 293 ARG A C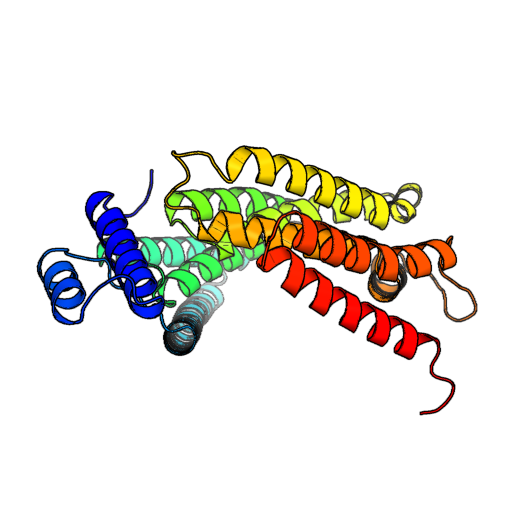A 1
ATOM 2361 C C . ARG A 1 293 ? -5.768 -3.546 -27.100 1.00 92.94 293 ARG A C 1
ATOM 2363 O O . ARG A 1 293 ? -5.645 -3.212 -28.263 1.00 92.94 293 ARG A O 1
ATOM 2370 N N . TYR A 1 294 ? -5.112 -2.972 -26.096 1.00 91.62 294 TYR A N 1
ATOM 2371 C CA . TYR A 1 294 ? -4.213 -1.829 -26.275 1.00 91.62 294 TYR A CA 1
ATOM 2372 C C . TYR A 1 294 ? -3.089 -2.104 -27.291 1.00 91.62 294 TYR A C 1
ATOM 2374 O O . TYR A 1 294 ? -2.796 -1.242 -28.111 1.00 91.62 294 TYR A O 1
ATOM 2382 N N . TYR A 1 295 ? -2.502 -3.308 -27.287 1.00 89.12 295 TYR A N 1
ATOM 2383 C CA . TYR A 1 295 ? -1.404 -3.659 -28.203 1.00 89.12 295 TYR A CA 1
ATOM 2384 C C . TYR A 1 295 ? -1.839 -4.325 -29.520 1.00 89.12 295 TYR A C 1
ATOM 2386 O O . TYR A 1 295 ? -1.049 -4.367 -30.458 1.00 89.12 295 TYR A O 1
ATOM 2394 N N . HIS A 1 296 ? -3.068 -4.847 -29.612 1.00 86.19 296 HIS A N 1
ATOM 2395 C CA . HIS A 1 296 ? -3.554 -5.588 -30.792 1.00 86.19 296 HIS A CA 1
ATOM 2396 C C . HIS A 1 296 ? -4.782 -4.963 -31.464 1.00 86.19 296 HIS A C 1
ATOM 2398 O O . HIS A 1 296 ? -5.320 -5.538 -32.413 1.00 86.19 296 HIS A O 1
ATOM 2404 N N . SER A 1 297 ? -5.281 -3.818 -30.996 1.00 77.44 297 SER A N 1
ATOM 2405 C CA . SER A 1 297 ? -6.357 -3.111 -31.687 1.00 77.44 297 SER A CA 1
ATOM 2406 C C . SER A 1 297 ? -5.846 -2.565 -33.019 1.00 77.44 297 SER A C 1
ATOM 2408 O O . SER A 1 297 ? -4.994 -1.684 -33.053 1.00 77.44 297 SER A O 1
ATOM 2410 N N . VAL A 1 298 ? -6.392 -3.097 -34.114 1.00 57.97 298 VAL A N 1
ATOM 2411 C CA . VAL A 1 298 ? -6.049 -2.731 -35.501 1.00 57.97 298 VAL A CA 1
ATOM 2412 C C . VAL A 1 298 ? -6.869 -1.527 -36.014 1.00 57.97 298 VAL A C 1
ATOM 2414 O O . VAL A 1 298 ? -6.632 -1.046 -37.115 1.00 57.97 298 VAL A O 1
ATOM 2417 N N . LEU A 1 299 ? -7.819 -0.994 -35.237 1.00 41.31 299 LEU A N 1
ATOM 2418 C CA . LEU A 1 299 ? -8.641 0.172 -35.604 1.00 41.31 299 LEU A CA 1
ATOM 2419 C C . LEU A 1 299 ? -8.829 1.114 -34.394 1.00 41.31 299 LEU A C 1
ATOM 2421 O O . LEU A 1 299 ? -8.825 0.606 -33.268 1.00 41.31 299 LEU A O 1
ATOM 2425 N N . PRO A 1 300 ? -8.955 2.439 -34.636 1.00 54.19 300 PRO A N 1
ATOM 2426 C CA . PRO A 1 300 ? -8.916 3.497 -33.619 1.00 54.19 300 PRO A CA 1
ATOM 2427 C C . PRO A 1 300 ? -10.065 3.439 -32.607 1.00 54.19 300 PRO A C 1
ATOM 2429 O O . PRO A 1 300 ? -11.155 2.929 -32.957 1.00 54.19 300 PRO A O 1
#